Protein AF-A0A8T4EN19-F1 (afdb_monomer_lite)

Structure (mmCIF, N/CA/C/O backbone):
data_AF-A0A8T4EN19-F1
#
_entry.id   AF-A0A8T4EN19-F1
#
loop_
_atom_site.group_PDB
_atom_site.id
_atom_site.type_symbol
_atom_site.label_atom_id
_atom_site.label_alt_id
_atom_site.label_comp_id
_atom_site.label_asym_id
_atom_site.label_entity_id
_atom_site.label_seq_id
_atom_site.pdbx_PDB_ins_code
_atom_site.Cartn_x
_atom_site.Cartn_y
_atom_site.Cartn_z
_atom_site.occupancy
_atom_site.B_iso_or_equiv
_atom_site.auth_seq_id
_atom_site.auth_comp_id
_atom_site.auth_asym_id
_atom_site.auth_atom_id
_atom_site.pdbx_PDB_model_num
ATOM 1 N N . MET A 1 1 ? -15.948 11.103 -24.411 1.00 78.06 1 MET A N 1
ATOM 2 C CA . MET A 1 1 ? -14.825 10.154 -24.591 1.00 78.06 1 MET A CA 1
ATOM 3 C C . MET A 1 1 ? -15.399 8.752 -24.708 1.00 78.06 1 MET A C 1
ATOM 5 O O . MET A 1 1 ? -16.147 8.370 -23.812 1.00 78.06 1 MET A O 1
ATOM 9 N N . LYS A 1 2 ? -15.115 8.032 -25.804 1.00 92.88 2 LYS A N 1
ATOM 10 C CA . LYS A 1 2 ? -15.595 6.653 -26.012 1.00 92.88 2 LYS A CA 1
ATOM 11 C C . LYS A 1 2 ? -15.078 5.742 -24.891 1.00 92.88 2 LYS A C 1
ATOM 13 O O . LYS A 1 2 ? -13.947 5.919 -24.442 1.00 92.88 2 LYS A O 1
ATOM 18 N N . THR A 1 3 ? -15.896 4.793 -24.439 1.00 93.62 3 THR A N 1
ATOM 19 C CA . THR A 1 3 ? -15.566 3.892 -23.321 1.00 93.62 3 THR A CA 1
ATOM 20 C C . THR A 1 3 ? -14.290 3.093 -23.575 1.00 93.62 3 THR A C 1
ATOM 22 O O . THR A 1 3 ? -13.434 3.021 -22.699 1.00 93.62 3 THR A O 1
ATOM 25 N N . SER A 1 4 ? -14.089 2.611 -24.802 1.00 95.25 4 SER A N 1
ATOM 26 C CA . SER A 1 4 ? -12.882 1.878 -25.184 1.00 95.25 4 SER A CA 1
ATOM 27 C C . SER A 1 4 ? -11.602 2.712 -25.054 1.00 95.25 4 SER A C 1
ATOM 29 O O . SER A 1 4 ? -10.586 2.216 -24.575 1.00 95.25 4 SER A O 1
ATOM 31 N N . PHE A 1 5 ? -11.651 4.016 -25.346 1.00 96.69 5 PHE A N 1
ATOM 32 C CA . PHE A 1 5 ? -10.501 4.902 -25.124 1.00 96.69 5 PHE A CA 1
ATOM 33 C C . PHE A 1 5 ? -10.197 5.124 -23.632 1.00 96.69 5 PHE A C 1
ATOM 35 O O . PHE A 1 5 ? -9.039 5.281 -23.255 1.00 96.69 5 PHE A O 1
ATOM 42 N N . LYS A 1 6 ? -11.211 5.086 -22.754 1.00 96.50 6 LYS A N 1
ATOM 43 C CA . LYS A 1 6 ? -10.975 5.112 -21.300 1.00 96.50 6 LYS A CA 1
ATOM 44 C C . LYS A 1 6 ? -10.260 3.847 -20.824 1.00 96.50 6 LYS A C 1
ATOM 46 O O . LYS A 1 6 ? -9.351 3.963 -20.009 1.00 96.50 6 LYS A O 1
ATOM 51 N N . VAL A 1 7 ? -10.639 2.673 -21.347 1.00 96.94 7 VAL A N 1
ATOM 52 C CA . VAL A 1 7 ? -9.941 1.401 -21.070 1.00 96.94 7 VAL A CA 1
ATOM 53 C C . VAL A 1 7 ? -8.479 1.506 -21.494 1.00 96.94 7 VAL A C 1
ATOM 55 O O . VAL A 1 7 ? -7.600 1.228 -20.683 1.00 96.94 7 VAL A O 1
ATOM 58 N N . PHE A 1 8 ? -8.217 1.988 -22.715 1.00 97.94 8 PHE A N 1
ATOM 59 C CA . PHE A 1 8 ? -6.857 2.209 -23.218 1.00 97.94 8 PHE A CA 1
ATOM 60 C C . PHE A 1 8 ? -6.024 3.057 -22.246 1.00 97.94 8 PHE A C 1
ATOM 62 O O . PHE A 1 8 ? -4.960 2.628 -21.802 1.00 97.94 8 PHE A O 1
ATOM 69 N N . LEU A 1 9 ? -6.532 4.239 -21.874 1.00 97.88 9 LEU A N 1
ATOM 70 C CA . LEU A 1 9 ? -5.823 5.160 -20.982 1.00 97.88 9 LEU A CA 1
ATOM 71 C C . LEU A 1 9 ? -5.599 4.566 -19.589 1.00 97.88 9 LEU A C 1
ATOM 73 O O . LEU A 1 9 ? -4.518 4.728 -19.029 1.00 97.88 9 LEU A O 1
ATOM 77 N N . ALA A 1 10 ? -6.593 3.872 -19.035 1.00 97.38 10 ALA A N 1
ATOM 78 C CA . ALA A 1 10 ? -6.481 3.247 -17.723 1.00 97.38 10 ALA A CA 1
ATOM 79 C C . ALA A 1 10 ? -5.429 2.129 -17.710 1.00 97.38 10 ALA A C 1
ATOM 81 O O . ALA A 1 10 ? -4.593 2.095 -16.808 1.00 97.38 10 ALA A O 1
ATOM 82 N N . CYS A 1 11 ? -5.422 1.262 -18.729 1.00 98.06 11 CYS A N 1
ATOM 83 C CA . CYS A 1 11 ? -4.430 0.193 -18.855 1.00 98.06 11 CYS A CA 1
ATOM 84 C C . CYS A 1 11 ? -3.017 0.755 -19.042 1.00 98.06 11 CYS A C 1
ATOM 86 O O . CYS A 1 11 ? -2.094 0.333 -18.348 1.00 98.06 11 CYS A O 1
ATOM 88 N N . ALA A 1 12 ? -2.857 1.731 -19.944 1.00 98.19 12 ALA A N 1
ATOM 89 C CA . ALA A 1 12 ? -1.570 2.364 -20.221 1.00 98.19 12 ALA A CA 1
ATOM 90 C C . ALA A 1 12 ? -1.009 3.067 -18.976 1.00 98.19 12 ALA A C 1
ATOM 92 O O . ALA A 1 12 ? 0.150 2.872 -18.618 1.00 98.19 12 ALA A O 1
ATOM 93 N N . PHE A 1 13 ? -1.845 3.834 -18.271 1.00 98.19 13 PHE A N 1
ATOM 94 C CA . PHE A 1 13 ? -1.452 4.521 -17.041 1.00 98.19 13 PHE A CA 1
ATOM 95 C C . PHE A 1 13 ? -1.084 3.543 -15.917 1.00 98.19 13 PHE A C 1
ATOM 97 O O . PHE A 1 13 ? -0.064 3.725 -15.251 1.00 98.19 13 PHE A O 1
ATOM 104 N N . GLY A 1 14 ? -1.874 2.479 -15.736 1.00 97.81 14 GLY A N 1
ATOM 105 C CA . GLY A 1 14 ? -1.561 1.406 -14.793 1.00 97.81 14 GLY A CA 1
ATOM 106 C C . GLY A 1 14 ? -0.219 0.741 -15.106 1.00 97.81 14 GLY A C 1
ATOM 107 O O . GLY A 1 14 ? 0.620 0.608 -14.215 1.00 97.81 14 GLY A O 1
ATOM 108 N N . ALA A 1 15 ? 0.032 0.404 -16.374 1.00 98.38 15 ALA A N 1
ATOM 109 C CA . ALA A 1 15 ? 1.293 -0.195 -16.805 1.00 98.38 15 ALA A CA 1
ATOM 110 C C . ALA A 1 15 ? 2.505 0.714 -16.530 1.00 98.38 15 ALA A C 1
ATOM 112 O O . ALA A 1 15 ? 3.520 0.235 -16.027 1.00 98.38 15 ALA A O 1
ATOM 113 N N . ILE A 1 16 ? 2.385 2.025 -16.777 1.00 98.31 16 ILE A N 1
ATOM 114 C CA . ILE A 1 16 ? 3.446 3.003 -16.475 1.00 98.31 16 ILE A CA 1
ATOM 115 C C . ILE A 1 16 ? 3.771 3.010 -14.979 1.00 98.31 16 ILE A C 1
ATOM 117 O O . ILE A 1 16 ? 4.934 2.856 -14.612 1.00 98.31 16 ILE A O 1
ATOM 121 N N . ILE A 1 17 ? 2.767 3.153 -14.104 1.00 98.19 17 ILE A N 1
ATOM 122 C CA . ILE A 1 17 ? 3.001 3.184 -12.650 1.00 98.19 17 ILE A CA 1
ATOM 123 C C . ILE A 1 17 ? 3.616 1.869 -12.166 1.00 98.19 17 ILE A C 1
ATOM 125 O O . ILE A 1 17 ? 4.567 1.884 -11.382 1.00 98.19 17 ILE A O 1
ATOM 129 N N . GLY A 1 18 ? 3.094 0.737 -12.641 1.00 97.88 18 GLY A N 1
ATOM 130 C CA . GLY A 1 18 ? 3.612 -0.578 -12.279 1.00 97.88 18 GLY A CA 1
ATOM 131 C C . GLY A 1 18 ? 5.071 -0.775 -12.696 1.00 97.88 18 GLY A C 1
ATOM 132 O O . GLY A 1 18 ? 5.869 -1.273 -11.904 1.00 97.88 18 GLY A O 1
ATOM 133 N N . LEU A 1 19 ? 5.451 -0.319 -13.892 1.00 98.06 19 LEU A N 1
ATOM 134 C CA . LEU A 1 19 ? 6.837 -0.372 -14.363 1.00 98.06 19 LEU A CA 1
ATOM 135 C C . LEU A 1 19 ? 7.763 0.563 -13.591 1.00 98.06 19 LEU A C 1
ATOM 137 O O . LEU A 1 19 ? 8.858 0.142 -13.235 1.00 98.06 19 LEU A O 1
ATOM 141 N N . ILE A 1 20 ? 7.334 1.790 -13.277 1.00 97.88 20 ILE A N 1
ATOM 142 C CA . ILE A 1 20 ? 8.125 2.698 -12.428 1.00 97.88 20 ILE A CA 1
ATOM 143 C C . ILE A 1 20 ? 8.410 2.028 -11.081 1.00 97.88 20 ILE A C 1
ATOM 145 O O . ILE A 1 20 ? 9.550 2.040 -10.619 1.00 97.88 20 ILE A O 1
ATOM 149 N N . ALA A 1 21 ? 7.399 1.402 -10.472 1.00 97.25 21 ALA A N 1
ATOM 150 C CA . ALA A 1 21 ? 7.561 0.702 -9.203 1.00 97.25 21 ALA A CA 1
ATOM 151 C C . ALA A 1 21 ? 8.510 -0.505 -9.316 1.00 97.25 21 ALA A C 1
ATOM 153 O O . ALA A 1 21 ? 9.389 -0.658 -8.470 1.00 97.25 21 ALA A O 1
ATOM 154 N N . ALA A 1 22 ? 8.380 -1.326 -10.364 1.00 97.12 22 ALA A N 1
ATOM 155 C CA . ALA A 1 22 ? 9.260 -2.475 -10.586 1.00 97.12 22 ALA A CA 1
ATOM 156 C C . ALA A 1 22 ? 10.725 -2.051 -10.786 1.00 97.12 22 ALA A C 1
ATOM 158 O O . ALA A 1 22 ? 11.614 -2.540 -10.091 1.00 97.12 22 ALA A O 1
ATOM 159 N N . LEU A 1 23 ? 10.975 -1.097 -11.686 1.00 95.88 23 LEU A N 1
ATOM 160 C CA . LEU A 1 23 ? 12.328 -0.629 -12.010 1.00 95.88 23 LEU A CA 1
ATOM 161 C C . LEU A 1 23 ? 12.984 0.106 -10.826 1.00 95.88 23 LEU A C 1
ATOM 163 O O . LEU A 1 23 ? 14.197 0.061 -10.665 1.00 95.88 23 LEU A O 1
ATOM 167 N N . SER A 1 24 ? 12.190 0.726 -9.944 1.00 96.62 24 SER A N 1
ATOM 168 C CA . SER A 1 24 ? 12.708 1.385 -8.731 1.00 96.62 2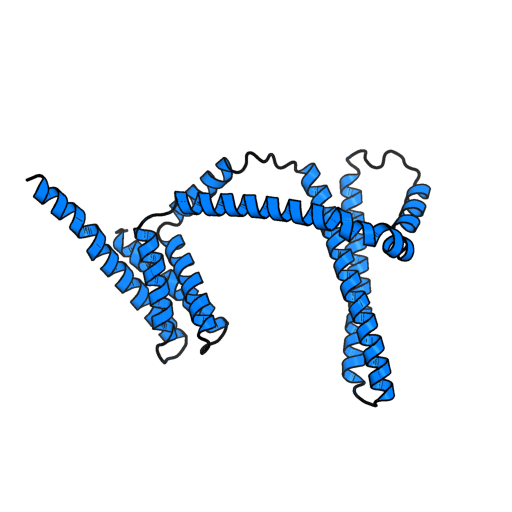4 SER A CA 1
ATOM 169 C C . SER A 1 24 ? 13.202 0.406 -7.661 1.00 96.62 24 SER A C 1
ATOM 171 O O . SER A 1 24 ? 13.996 0.794 -6.808 1.00 96.62 24 SER A O 1
ATOM 173 N N . ILE A 1 25 ? 12.713 -0.840 -7.660 1.00 94.94 25 ILE A N 1
ATOM 174 C CA . ILE A 1 25 ? 13.136 -1.869 -6.697 1.00 94.94 25 ILE A CA 1
ATOM 175 C C . ILE A 1 25 ? 14.382 -2.586 -7.217 1.00 94.94 25 ILE A C 1
ATOM 177 O O . ILE A 1 25 ? 15.375 -2.703 -6.503 1.00 94.94 25 ILE A O 1
ATOM 181 N N . SER A 1 26 ? 14.316 -3.110 -8.443 1.00 93.31 26 SER A N 1
ATOM 182 C CA . SER A 1 26 ? 15.430 -3.795 -9.101 1.00 93.31 26 SER A CA 1
ATOM 183 C C . SER A 1 26 ? 15.084 -4.068 -10.563 1.00 93.31 26 SER A C 1
ATOM 185 O O . SER A 1 26 ? 14.007 -4.588 -10.860 1.00 93.31 26 SER A O 1
ATOM 187 N N . ASP A 1 27 ? 16.027 -3.808 -11.467 1.00 86.31 27 ASP A N 1
ATOM 188 C CA . ASP A 1 27 ? 15.854 -4.012 -12.912 1.00 86.31 27 ASP A CA 1
ATOM 189 C C . ASP A 1 27 ? 15.826 -5.485 -13.354 1.00 86.31 27 ASP A C 1
ATOM 191 O O . ASP A 1 27 ? 15.371 -5.768 -14.462 1.00 86.31 27 ASP A O 1
ATOM 195 N N . SER A 1 28 ? 16.268 -6.416 -12.498 1.00 87.56 28 SER A N 1
ATOM 196 C CA . SER A 1 28 ? 16.431 -7.837 -12.862 1.00 87.56 28 SER A CA 1
ATOM 197 C C . SER A 1 28 ? 15.718 -8.820 -11.932 1.00 87.56 28 SER A C 1
ATOM 199 O O . SER A 1 28 ? 15.761 -10.028 -12.166 1.00 87.56 28 SER A O 1
ATOM 201 N N . SER A 1 29 ? 15.084 -8.354 -10.853 1.00 94.88 29 SER A N 1
ATOM 202 C CA . SER A 1 29 ? 14.433 -9.261 -9.905 1.00 94.88 29 SER A CA 1
ATOM 203 C C . SER A 1 29 ? 13.003 -9.601 -10.337 1.00 94.88 29 SER A C 1
ATOM 205 O O . SER A 1 29 ? 12.148 -8.728 -10.485 1.00 94.88 29 SER A O 1
ATOM 207 N N . PHE A 1 30 ? 12.700 -10.896 -10.442 1.00 96.19 30 PHE A N 1
ATOM 208 C CA . PHE A 1 30 ? 11.333 -11.373 -10.681 1.00 96.19 30 PHE A CA 1
ATOM 209 C C . PHE A 1 30 ? 10.335 -10.825 -9.643 1.00 96.19 30 PHE A C 1
ATOM 211 O O . PHE A 1 30 ? 9.205 -10.468 -9.973 1.00 96.19 30 PHE A O 1
ATOM 218 N N . PHE A 1 31 ? 10.778 -10.679 -8.391 1.00 97.00 31 PHE A N 1
ATOM 219 C CA . PHE A 1 31 ? 9.973 -10.114 -7.310 1.00 97.00 31 PHE A CA 1
ATOM 220 C C . PHE A 1 31 ? 9.554 -8.657 -7.570 1.00 97.00 31 PHE A C 1
ATOM 222 O O . PHE A 1 31 ? 8.397 -8.304 -7.339 1.00 97.00 31 PHE A O 1
ATOM 229 N N . ALA A 1 32 ? 10.449 -7.823 -8.112 1.00 96.50 32 ALA A N 1
ATOM 230 C CA . ALA A 1 32 ? 10.112 -6.454 -8.493 1.00 96.50 32 ALA A CA 1
ATOM 231 C C . ALA A 1 32 ? 9.049 -6.410 -9.601 1.00 96.50 32 ALA A C 1
ATOM 233 O O . ALA A 1 32 ? 8.120 -5.605 -9.521 1.00 96.50 32 ALA A O 1
ATOM 234 N N . CYS A 1 33 ? 9.127 -7.316 -10.584 1.00 97.75 33 CYS A N 1
ATOM 235 C CA . CYS A 1 33 ? 8.098 -7.449 -11.617 1.00 97.75 33 CYS A CA 1
ATOM 236 C C . CYS A 1 33 ? 6.729 -7.798 -11.014 1.00 97.75 33 CYS A C 1
ATOM 238 O O . CYS A 1 33 ? 5.734 -7.169 -11.368 1.00 97.75 33 CYS A O 1
ATOM 240 N N . LEU A 1 34 ? 6.660 -8.742 -10.065 1.00 98.00 34 LEU A N 1
ATOM 241 C CA . LEU A 1 34 ? 5.402 -9.105 -9.395 1.00 98.00 34 LEU A CA 1
ATOM 242 C C . LEU A 1 34 ? 4.781 -7.927 -8.630 1.00 98.00 34 LEU A C 1
ATOM 244 O O . LEU A 1 34 ? 3.574 -7.693 -8.735 1.00 98.00 34 LEU A O 1
ATOM 248 N N . ILE A 1 35 ? 5.597 -7.161 -7.897 1.00 97.19 35 ILE A N 1
ATOM 249 C CA . ILE A 1 35 ? 5.135 -5.942 -7.214 1.00 97.19 35 ILE A CA 1
ATOM 250 C C . ILE A 1 35 ? 4.618 -4.927 -8.237 1.00 97.19 35 ILE A C 1
ATOM 252 O O . ILE A 1 35 ? 3.533 -4.368 -8.058 1.00 97.19 35 ILE A O 1
ATOM 256 N N . GLY A 1 36 ? 5.359 -4.722 -9.328 1.00 97.75 36 GLY A N 1
ATOM 257 C CA . GLY A 1 36 ? 4.954 -3.835 -10.411 1.00 97.75 36 GLY A CA 1
ATOM 258 C C . GLY A 1 36 ? 3.632 -4.248 -11.048 1.00 97.75 36 GLY A C 1
ATOM 259 O O . GLY A 1 36 ? 2.768 -3.401 -11.244 1.00 97.75 36 GLY A O 1
ATOM 260 N N . MET A 1 37 ? 3.431 -5.538 -11.327 1.00 98.44 37 MET A N 1
ATOM 261 C CA . MET A 1 37 ? 2.177 -6.061 -11.879 1.00 98.44 37 MET A CA 1
ATOM 262 C C . MET A 1 37 ? 1.003 -5.833 -10.924 1.00 98.44 37 MET A C 1
ATOM 264 O O . MET A 1 37 ? -0.059 -5.390 -11.359 1.00 98.44 37 MET A O 1
ATOM 268 N N . ALA A 1 38 ? 1.190 -6.093 -9.626 1.00 97.88 38 ALA A N 1
ATOM 269 C CA . ALA A 1 38 ? 0.154 -5.883 -8.617 1.00 97.88 38 ALA A CA 1
ATOM 270 C C . ALA A 1 38 ? -0.239 -4.401 -8.505 1.00 97.88 38 ALA A C 1
ATOM 272 O O . ALA A 1 38 ? -1.427 -4.069 -8.527 1.00 97.88 38 ALA A O 1
ATOM 273 N N . LEU A 1 39 ? 0.750 -3.503 -8.435 1.00 97.62 39 LEU A N 1
ATOM 274 C CA . LEU A 1 39 ? 0.510 -2.061 -8.381 1.00 97.62 39 LEU A CA 1
ATOM 275 C C . LEU A 1 39 ? -0.086 -1.546 -9.692 1.00 97.62 39 LEU A C 1
ATOM 277 O O . LEU A 1 39 ? -1.090 -0.840 -9.667 1.00 97.62 39 LEU A O 1
ATOM 281 N N . GLY A 1 40 ? 0.475 -1.933 -10.834 1.00 98.06 40 GLY A N 1
ATOM 282 C CA . GLY A 1 40 ? -0.007 -1.504 -12.141 1.00 98.06 40 GLY A CA 1
ATOM 283 C C . GLY A 1 40 ? -1.432 -1.968 -12.418 1.00 98.06 40 GLY A C 1
ATOM 284 O O . GLY A 1 40 ? -2.265 -1.166 -12.842 1.00 98.06 40 GLY A O 1
ATOM 285 N N . GLY A 1 41 ? -1.754 -3.217 -12.074 1.00 98.00 41 GLY A N 1
ATOM 286 C CA . GLY A 1 41 ? -3.118 -3.737 -12.115 1.00 98.00 41 GLY A CA 1
ATOM 287 C C . GLY A 1 41 ? -4.068 -2.959 -11.201 1.00 98.00 41 GLY A C 1
ATOM 288 O O . GLY A 1 41 ? -5.146 -2.557 -11.639 1.00 98.00 41 GLY A O 1
ATOM 289 N N . LEU A 1 42 ? -3.664 -2.672 -9.958 1.00 97.25 42 LEU A N 1
ATOM 290 C CA . LEU A 1 42 ? -4.465 -1.877 -9.020 1.00 97.25 42 LEU A CA 1
ATOM 291 C C . LEU A 1 42 ? -4.725 -0.453 -9.539 1.00 97.25 42 LEU A C 1
ATOM 293 O O . LEU A 1 42 ? -5.859 0.025 -9.491 1.00 97.25 42 LEU A O 1
ATOM 297 N N . PHE A 1 43 ? -3.703 0.230 -10.056 1.00 97.81 43 PHE A N 1
ATOM 298 C CA . PHE A 1 43 ? -3.861 1.576 -10.608 1.00 97.81 43 PHE A CA 1
ATOM 299 C C . PHE A 1 43 ? -4.689 1.573 -11.895 1.00 97.81 43 PHE A C 1
ATOM 301 O O . PHE A 1 43 ? -5.553 2.437 -12.041 1.00 97.81 43 PHE A O 1
ATOM 308 N N . GLY A 1 44 ? -4.514 0.579 -12.771 1.00 97.38 44 GLY A N 1
ATOM 309 C CA . GLY A 1 44 ? -5.362 0.395 -13.951 1.00 97.38 44 GLY A CA 1
ATOM 310 C C . GLY A 1 44 ? -6.833 0.186 -13.580 1.00 97.38 44 GLY A C 1
ATOM 311 O O . GLY A 1 44 ? -7.718 0.852 -14.120 1.00 97.38 44 GLY A O 1
ATOM 312 N N . TYR A 1 45 ? -7.097 -0.652 -12.574 1.00 97.50 45 TYR A N 1
ATOM 313 C CA . TYR A 1 45 ? -8.436 -0.898 -12.031 1.00 97.50 45 TYR A CA 1
ATOM 314 C C . TYR A 1 45 ? -9.106 0.379 -11.490 1.00 97.50 45 TYR A C 1
ATOM 316 O O . TYR A 1 45 ? -10.295 0.633 -11.721 1.00 97.50 45 TYR A O 1
ATOM 324 N N . LEU A 1 46 ? -8.350 1.207 -10.761 1.00 97.19 46 LEU A N 1
ATOM 325 C CA . LEU A 1 46 ? -8.860 2.440 -10.153 1.00 97.19 46 LEU A CA 1
ATOM 326 C C . LEU A 1 46 ? -9.012 3.589 -11.167 1.00 97.19 46 LEU A C 1
ATOM 328 O O . LEU A 1 46 ? -9.943 4.390 -11.027 1.00 97.19 46 LEU A O 1
ATOM 332 N N . ALA A 1 47 ? -8.151 3.659 -12.186 1.00 96.94 47 ALA A N 1
ATOM 333 C CA . ALA A 1 47 ? -8.099 4.759 -13.151 1.00 96.94 47 ALA A CA 1
ATOM 334 C C . ALA A 1 47 ? -9.275 4.786 -14.146 1.00 96.94 47 ALA A C 1
ATOM 336 O O . ALA A 1 47 ? -9.669 5.873 -14.569 1.00 96.94 47 ALA A O 1
ATOM 337 N N . TYR A 1 48 ? -9.868 3.632 -14.481 1.00 95.81 48 TYR A N 1
ATOM 338 C CA . TYR A 1 48 ? -10.923 3.506 -15.505 1.00 95.81 48 TYR A CA 1
ATOM 339 C C . TYR A 1 48 ? -12.107 4.476 -15.326 1.00 95.81 48 TYR A C 1
ATOM 341 O O . TYR A 1 48 ? -12.546 5.126 -16.277 1.00 95.81 48 TYR A O 1
ATOM 349 N N . ASP A 1 49 ? -12.588 4.632 -14.090 1.00 95.38 49 ASP A N 1
ATOM 350 C CA . ASP A 1 49 ? -13.551 5.674 -13.731 1.00 95.38 49 ASP A CA 1
ATOM 351 C C . ASP A 1 49 ? -13.319 6.135 -12.292 1.00 95.38 49 ASP A C 1
ATOM 353 O O . ASP A 1 49 ? -13.939 5.659 -11.331 1.00 95.38 49 ASP A O 1
ATOM 357 N N . PHE A 1 50 ? -12.385 7.073 -12.144 1.00 94.81 50 PHE A N 1
ATOM 358 C CA . PHE A 1 50 ? -12.013 7.623 -10.846 1.00 94.81 50 PHE A CA 1
ATOM 359 C C . PHE A 1 50 ? -13.161 8.396 -10.169 1.00 94.81 50 PHE A C 1
ATOM 361 O O . PHE A 1 50 ? -13.224 8.471 -8.939 1.00 94.81 50 PHE A O 1
ATOM 368 N N . LYS A 1 51 ? -14.115 8.939 -10.944 1.00 96.62 51 LYS A N 1
ATOM 369 C CA . LYS A 1 51 ? -15.284 9.637 -10.381 1.00 96.62 51 LYS A CA 1
ATOM 370 C C . LYS A 1 51 ? -16.174 8.656 -9.621 1.00 96.62 51 LYS A C 1
ATOM 372 O O . LYS A 1 51 ? -16.573 8.959 -8.493 1.00 96.62 51 LYS A O 1
ATOM 377 N N . GLN A 1 52 ? -16.416 7.475 -10.189 1.00 96.38 52 GLN A N 1
ATOM 378 C CA . GLN A 1 52 ? -17.133 6.400 -9.498 1.00 96.38 52 GLN A CA 1
ATOM 379 C C . GLN A 1 52 ? -16.385 5.917 -8.252 1.00 96.38 52 GLN A C 1
ATOM 381 O O . GLN A 1 52 ? -17.014 5.729 -7.214 1.00 96.38 52 GLN A O 1
ATOM 386 N N . VAL A 1 53 ? -15.050 5.801 -8.302 1.00 96.69 53 VAL A N 1
ATOM 387 C CA . VAL A 1 53 ? -14.245 5.442 -7.118 1.00 96.69 53 VAL A CA 1
ATOM 388 C C . VAL A 1 53 ? -14.448 6.457 -5.995 1.00 96.69 53 VAL A C 1
ATOM 390 O O . VAL A 1 53 ? -14.749 6.076 -4.864 1.00 96.69 53 VAL A O 1
ATOM 393 N N . LYS A 1 54 ? -14.375 7.757 -6.299 1.00 97.38 54 LYS A N 1
ATOM 394 C CA . LYS A 1 54 ? -14.615 8.826 -5.318 1.00 97.38 54 LYS A CA 1
ATOM 395 C C . LYS A 1 54 ? -16.027 8.758 -4.724 1.00 97.38 54 LYS A C 1
ATOM 397 O O . LYS A 1 54 ? -16.199 8.938 -3.515 1.00 97.38 54 LYS A O 1
ATOM 402 N N . ALA A 1 55 ? -17.035 8.490 -5.554 1.00 97.56 55 ALA A N 1
ATOM 403 C CA . ALA A 1 55 ? -18.416 8.334 -5.103 1.00 97.56 55 ALA A CA 1
ATOM 404 C C . ALA A 1 55 ? -18.590 7.097 -4.202 1.00 97.56 55 ALA A C 1
ATOM 406 O O . ALA A 1 55 ? -19.173 7.209 -3.122 1.00 97.56 55 ALA A O 1
ATOM 407 N N . ALA A 1 56 ? -18.021 5.955 -4.591 1.00 96.75 56 ALA A N 1
ATOM 408 C CA . ALA A 1 56 ? -18.059 4.709 -3.832 1.00 96.75 56 ALA A CA 1
ATOM 409 C C . ALA A 1 56 ? -17.326 4.819 -2.491 1.00 96.75 56 ALA A C 1
ATOM 411 O O . ALA A 1 56 ? -17.850 4.364 -1.480 1.00 96.75 56 ALA A O 1
ATOM 412 N N . VAL A 1 57 ? -16.171 5.492 -2.446 1.00 96.50 57 VAL A N 1
ATOM 413 C CA . VAL A 1 57 ? -15.449 5.820 -1.203 1.00 96.50 57 VAL A CA 1
ATOM 414 C C . VAL A 1 57 ? -16.342 6.623 -0.260 1.00 96.50 57 VAL A C 1
ATOM 416 O O . VAL A 1 57 ? -16.490 6.262 0.907 1.00 96.50 57 VAL A O 1
ATOM 419 N N . LYS A 1 58 ? -17.007 7.672 -0.763 1.00 95.62 58 LYS A N 1
ATOM 420 C CA . LYS A 1 58 ? -17.931 8.488 0.040 1.00 95.62 58 LYS A CA 1
ATOM 421 C C . LYS A 1 58 ? -19.127 7.667 0.536 1.00 95.62 58 LYS A C 1
ATOM 423 O O . LYS A 1 58 ? -19.526 7.815 1.690 1.00 95.62 58 LYS A O 1
ATOM 428 N N . ALA A 1 59 ? -19.693 6.811 -0.312 1.00 94.94 59 ALA A N 1
ATOM 429 C CA . ALA A 1 59 ? -20.824 5.955 0.036 1.00 94.94 59 ALA A CA 1
ATOM 430 C C . ALA A 1 59 ? -20.441 4.885 1.073 1.00 94.94 59 ALA A C 1
ATOM 432 O O . ALA A 1 59 ? -21.108 4.763 2.099 1.00 94.94 59 ALA A O 1
ATOM 433 N N . ALA A 1 60 ? -19.336 4.167 0.858 1.00 95.31 60 ALA A N 1
ATOM 434 C CA . ALA A 1 60 ? -18.810 3.169 1.785 1.00 95.31 60 ALA A CA 1
ATOM 435 C C . ALA A 1 60 ? -18.456 3.791 3.141 1.00 95.31 60 ALA A C 1
ATOM 437 O O . ALA A 1 60 ? -18.774 3.218 4.182 1.00 95.31 60 ALA A O 1
ATOM 438 N N . TRP A 1 61 ? -17.863 4.990 3.138 1.00 93.00 61 TRP A N 1
ATOM 439 C CA . TRP A 1 61 ? -17.533 5.707 4.367 1.00 93.00 61 TRP A CA 1
ATOM 440 C C . TRP A 1 61 ? -18.787 6.058 5.162 1.00 93.00 61 TRP A C 1
ATOM 442 O O . TRP A 1 61 ? -18.846 5.778 6.354 1.00 93.00 61 TRP A O 1
ATOM 452 N N . LYS A 1 62 ? -19.827 6.585 4.501 1.00 91.88 62 LYS A N 1
ATOM 453 C CA . LYS A 1 62 ? -21.119 6.872 5.144 1.00 91.88 62 LYS A CA 1
ATOM 454 C C . LYS A 1 62 ? -21.786 5.623 5.728 1.00 91.88 62 LYS A C 1
ATOM 456 O O . LYS A 1 62 ? -22.412 5.719 6.773 1.00 91.88 62 LYS A O 1
ATOM 461 N N . GLN A 1 63 ? -21.653 4.469 5.075 1.00 90.19 63 GLN A N 1
ATOM 462 C CA . GLN A 1 63 ? -22.242 3.212 5.555 1.00 90.19 63 GLN A CA 1
ATOM 463 C C . GLN A 1 63 ? -21.486 2.609 6.746 1.00 90.19 63 GLN A C 1
ATOM 465 O O . GLN A 1 63 ? -22.082 1.906 7.557 1.00 90.19 63 GLN A O 1
ATOM 470 N N . ILE A 1 64 ? -20.178 2.855 6.850 1.00 89.12 64 ILE A N 1
ATOM 471 C CA . ILE A 1 64 ? -19.326 2.268 7.897 1.00 89.12 64 ILE A CA 1
ATOM 472 C C . ILE A 1 64 ? -19.171 3.200 9.094 1.00 89.12 64 ILE A C 1
ATOM 474 O O . ILE A 1 64 ? -19.071 2.738 10.231 1.00 89.12 64 ILE A O 1
ATOM 478 N N . ILE A 1 65 ? -19.209 4.513 8.868 1.00 77.38 65 ILE A N 1
ATOM 479 C CA . ILE A 1 65 ? -19.260 5.516 9.929 1.00 77.38 65 ILE A CA 1
ATOM 480 C C . ILE A 1 65 ? -20.693 5.611 10.471 1.00 77.38 65 ILE A C 1
ATOM 482 O O . ILE A 1 65 ? -21.407 6.588 10.297 1.00 77.38 65 ILE A O 1
ATOM 486 N N . SER A 1 66 ? -21.103 4.577 11.204 1.00 64.38 66 SER A N 1
ATOM 487 C CA . SER A 1 66 ? -21.930 4.763 12.405 1.00 64.38 66 SER A CA 1
ATOM 488 C C . SER A 1 66 ? -21.063 5.146 13.618 1.00 64.38 66 SER A C 1
ATOM 490 O O . SER A 1 66 ? -21.568 5.505 14.682 1.00 64.38 66 SER A O 1
ATOM 492 N N . PHE A 1 67 ? -19.736 5.106 13.457 1.00 58.78 67 PHE A N 1
ATOM 493 C CA . PHE A 1 67 ? -18.757 5.502 14.457 1.00 58.78 67 PHE A CA 1
ATOM 494 C C . PHE A 1 67 ? -18.786 7.023 14.665 1.00 58.78 67 PHE A C 1
ATOM 496 O O . PHE A 1 67 ? -18.124 7.774 13.948 1.00 58.78 67 PHE A O 1
ATOM 503 N N . LYS A 1 68 ? -19.543 7.495 15.663 1.00 62.28 68 LYS A N 1
ATOM 504 C CA . LYS A 1 68 ? -19.426 8.877 16.147 1.00 62.28 68 LYS A CA 1
ATOM 505 C C . LYS A 1 68 ? -17.997 9.078 16.644 1.00 62.28 68 LYS A C 1
ATOM 507 O O . LYS A 1 68 ? -17.621 8.577 17.704 1.00 62.28 68 LYS A O 1
ATOM 512 N N . PHE A 1 69 ? -17.189 9.781 15.854 1.00 59.62 69 PHE A N 1
ATOM 513 C CA . PHE A 1 69 ? -15.837 10.157 16.234 1.00 59.62 69 PHE A CA 1
ATOM 514 C C . PHE A 1 69 ? -15.924 11.084 17.447 1.00 59.62 69 PHE A C 1
ATOM 516 O O . PHE A 1 69 ? -16.163 12.284 17.318 1.00 59.62 69 PHE A O 1
ATOM 523 N N . ASN A 1 70 ? -15.780 10.518 18.644 1.00 71.62 70 ASN A N 1
ATOM 524 C CA . ASN A 1 70 ? -15.673 11.307 19.857 1.00 71.62 70 ASN A CA 1
ATOM 525 C C . ASN A 1 70 ? -14.294 11.986 19.839 1.00 71.62 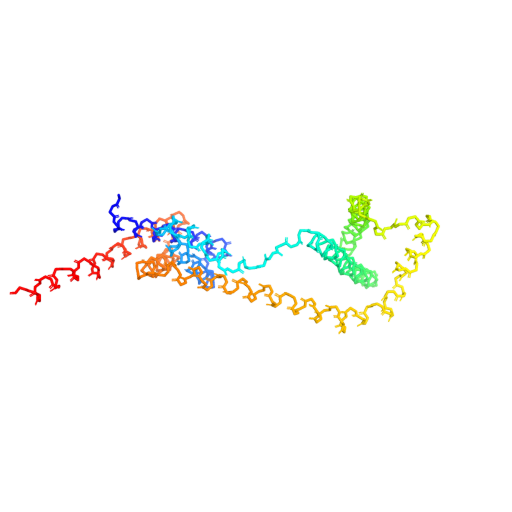70 ASN A C 1
ATOM 527 O O . ASN A 1 70 ? -13.277 11.391 20.208 1.00 71.62 70 ASN A O 1
ATOM 531 N N . LYS A 1 71 ? -14.280 13.224 19.333 1.00 69.38 71 LYS A N 1
ATOM 532 C CA . LYS A 1 71 ? -13.087 14.052 19.121 1.00 69.38 71 LYS A CA 1
ATOM 533 C C . LYS A 1 71 ? -12.294 14.259 20.414 1.00 69.38 71 LYS A C 1
ATOM 535 O O . LYS A 1 71 ? -11.071 14.361 20.355 1.00 69.38 71 LYS A O 1
ATOM 540 N N . GLU A 1 72 ? -12.970 14.272 21.558 1.00 69.56 72 GLU A N 1
ATOM 541 C CA . GLU A 1 72 ? -12.352 14.417 22.878 1.00 69.56 72 GLU A CA 1
ATOM 542 C C . GLU A 1 72 ? -11.617 13.135 23.281 1.00 69.56 72 GLU A C 1
ATOM 544 O O . GLU A 1 72 ? -10.419 13.171 23.566 1.00 69.56 72 GLU A O 1
ATOM 549 N N . ASN A 1 73 ? -12.271 11.975 23.157 1.00 71.19 73 ASN A N 1
ATOM 550 C CA . ASN A 1 73 ? -11.646 10.683 23.460 1.00 71.19 73 ASN A CA 1
ATOM 551 C C . ASN A 1 73 ? -10.483 10.331 22.522 1.00 71.19 73 ASN A C 1
ATOM 553 O O . ASN A 1 73 ? -9.553 9.630 22.928 1.00 71.19 73 ASN A O 1
ATOM 557 N N . TRP A 1 74 ? -10.524 10.767 21.261 1.00 66.38 74 TRP A N 1
ATOM 558 C CA . TRP A 1 74 ? -9.454 10.454 20.311 1.00 66.38 74 TRP A CA 1
ATOM 559 C C . TRP A 1 74 ? -8.179 11.250 20.593 1.00 66.38 74 TRP A C 1
ATOM 561 O O . TRP A 1 74 ? -7.090 10.699 20.470 1.00 66.38 74 TRP A O 1
ATOM 571 N N . ARG A 1 75 ? -8.300 12.506 21.043 1.00 65.75 75 ARG A N 1
ATOM 572 C CA . ARG A 1 75 ? -7.148 13.337 21.427 1.00 65.75 75 ARG A CA 1
ATOM 573 C C . ARG A 1 75 ? -6.386 12.741 22.605 1.00 65.75 75 ARG A C 1
ATOM 575 O O . ARG A 1 75 ? -5.176 12.572 22.498 1.00 65.75 75 ARG A O 1
ATOM 582 N N . GLY A 1 76 ? -7.091 12.355 23.672 1.00 64.50 76 GLY A N 1
ATOM 583 C CA . GLY A 1 76 ? -6.467 11.696 24.824 1.00 64.50 76 GLY A CA 1
ATOM 584 C C . GLY A 1 76 ? -5.757 10.402 24.422 1.00 64.50 76 GLY A C 1
ATOM 585 O O . GLY A 1 76 ? -4.582 10.217 24.716 1.00 64.50 76 GLY A O 1
ATOM 586 N N . ARG A 1 77 ? -6.424 9.554 23.628 1.00 66.25 77 ARG A N 1
ATOM 587 C CA . ARG A 1 77 ? -5.831 8.298 23.133 1.00 66.25 77 ARG A CA 1
ATOM 588 C C . ARG A 1 77 ? -4.650 8.505 22.185 1.00 66.25 77 ARG A C 1
ATOM 590 O O . ARG A 1 77 ? -3.744 7.680 22.170 1.00 66.25 77 ARG A O 1
ATOM 597 N N . PHE A 1 78 ? -4.659 9.563 21.379 1.00 65.00 78 PHE A N 1
ATOM 598 C CA . PHE A 1 78 ? -3.553 9.899 20.483 1.00 65.00 78 PHE A CA 1
ATOM 599 C C . PHE A 1 78 ? -2.321 10.355 21.270 1.00 65.00 78 PHE A C 1
ATOM 601 O O . PHE A 1 78 ? -1.213 9.916 20.976 1.00 65.00 78 PHE A O 1
ATOM 608 N N . LEU A 1 79 ? -2.520 11.165 22.312 1.00 63.00 79 LEU A N 1
ATOM 609 C CA . LEU A 1 79 ? -1.452 11.573 23.226 1.00 63.00 79 LEU A CA 1
ATOM 610 C C . LEU A 1 79 ? -0.900 10.387 24.029 1.00 63.00 79 LEU A C 1
ATOM 612 O O . LEU A 1 79 ? 0.314 10.243 24.131 1.00 63.00 79 LEU A O 1
ATOM 616 N N . GLU A 1 80 ? -1.765 9.495 24.525 1.00 58.97 80 GLU A N 1
ATOM 617 C CA . GLU A 1 80 ? -1.345 8.237 25.162 1.00 58.97 80 GLU A CA 1
ATOM 618 C C . GLU A 1 80 ? -0.514 7.364 24.210 1.00 58.97 80 GLU A C 1
ATOM 620 O O . GLU A 1 80 ? 0.499 6.792 24.615 1.00 58.97 80 GLU A O 1
ATOM 625 N N . LEU A 1 81 ? -0.920 7.268 22.939 1.00 65.75 81 LEU A N 1
ATOM 626 C CA . LEU A 1 81 ? -0.195 6.503 21.926 1.00 65.75 81 LEU A CA 1
ATOM 627 C C . LEU A 1 81 ? 1.172 7.124 21.620 1.00 65.75 81 LEU A C 1
ATOM 629 O O . LEU A 1 81 ? 2.153 6.390 21.548 1.00 65.75 81 LEU A O 1
ATOM 633 N N . LEU A 1 82 ? 1.252 8.450 21.483 1.00 64.75 82 LEU A N 1
ATOM 634 C CA . LEU A 1 82 ? 2.511 9.181 21.304 1.00 64.75 82 LEU A CA 1
ATOM 635 C C . LEU A 1 82 ? 3.449 8.995 22.501 1.00 64.75 82 LEU A C 1
ATOM 637 O O . LEU A 1 82 ? 4.629 8.714 22.312 1.00 64.75 82 LEU A O 1
ATOM 641 N N . ALA A 1 83 ? 2.929 9.088 23.726 1.00 62.38 83 ALA A N 1
ATOM 642 C CA . ALA A 1 83 ? 3.712 8.858 24.937 1.00 62.38 83 ALA A CA 1
ATOM 643 C C . ALA A 1 83 ? 4.234 7.413 25.004 1.00 62.38 83 ALA A C 1
ATOM 645 O O . ALA A 1 83 ? 5.412 7.189 25.280 1.00 62.38 83 ALA A O 1
ATOM 646 N N . CYS A 1 84 ? 3.384 6.431 24.684 1.00 62.97 84 CYS A N 1
ATOM 647 C CA . CYS A 1 84 ? 3.783 5.028 24.613 1.00 62.97 84 CYS A CA 1
ATOM 648 C C . CYS A 1 84 ? 4.834 4.793 23.517 1.00 62.97 84 CYS A C 1
ATOM 650 O O . CYS A 1 84 ? 5.821 4.104 23.761 1.00 62.97 84 CYS A O 1
ATOM 652 N N . HIS A 1 85 ? 4.664 5.404 22.344 1.00 70.81 85 HIS A N 1
ATOM 653 C CA . HIS A 1 85 ? 5.619 5.327 21.242 1.00 70.81 85 HIS A CA 1
ATOM 654 C C . HIS A 1 85 ? 6.983 5.907 21.628 1.00 70.81 85 HIS A C 1
ATOM 656 O O . HIS A 1 85 ? 7.998 5.243 21.435 1.00 70.81 85 HIS A O 1
ATOM 662 N N . ASN A 1 86 ? 7.010 7.088 22.247 1.00 66.38 86 ASN A N 1
ATOM 663 C CA . ASN A 1 86 ? 8.248 7.718 22.704 1.00 66.38 86 ASN A CA 1
ATOM 664 C C . ASN A 1 86 ? 8.942 6.912 23.803 1.00 66.38 86 ASN A C 1
ATOM 666 O O . ASN A 1 86 ? 10.166 6.825 23.818 1.00 66.38 86 ASN A O 1
ATOM 670 N N . MET A 1 87 ? 8.174 6.275 24.686 1.00 64.50 87 MET A N 1
ATOM 671 C CA . MET A 1 87 ? 8.720 5.372 25.695 1.00 64.50 87 MET A CA 1
ATOM 672 C C . MET A 1 87 ? 9.323 4.111 25.060 1.00 64.50 87 MET A C 1
ATOM 674 O O . MET A 1 87 ? 10.403 3.685 25.447 1.00 64.50 87 MET A O 1
ATOM 678 N N . VAL A 1 88 ? 8.674 3.519 24.054 1.00 68.00 88 VAL A N 1
ATOM 679 C CA . VAL A 1 88 ? 9.243 2.370 23.328 1.00 68.00 88 VAL A CA 1
ATOM 680 C C . VAL A 1 88 ? 10.499 2.780 22.558 1.00 68.00 88 VAL A C 1
ATOM 682 O O . VAL A 1 88 ? 11.496 2.063 22.601 1.00 68.00 88 VAL A O 1
ATOM 685 N N . LEU A 1 89 ? 10.487 3.941 21.900 1.00 69.44 89 LEU A N 1
ATOM 686 C CA . LEU A 1 89 ? 11.665 4.478 21.221 1.00 69.44 89 LEU A CA 1
ATOM 687 C C . LEU A 1 89 ? 12.820 4.712 22.197 1.00 69.44 89 LEU A C 1
ATOM 689 O O . LEU A 1 89 ? 13.933 4.282 21.909 1.00 69.44 89 LEU A O 1
ATOM 693 N N . SER A 1 90 ? 12.575 5.318 23.362 1.00 68.38 90 SER A N 1
ATOM 694 C CA . SER A 1 90 ? 13.629 5.533 24.359 1.00 68.38 90 SER A CA 1
ATOM 695 C C . SER A 1 90 ? 14.186 4.217 24.910 1.00 68.38 90 SER A C 1
ATOM 697 O O . SER A 1 90 ? 15.390 4.129 25.142 1.00 68.38 90 SER A O 1
ATOM 699 N N . MET A 1 91 ? 13.360 3.170 25.036 1.00 66.38 91 MET A N 1
ATOM 700 C CA . MET A 1 91 ? 13.818 1.823 25.404 1.00 66.38 91 MET A CA 1
ATOM 701 C C . MET A 1 91 ? 14.686 1.184 24.323 1.00 66.38 91 MET A C 1
ATOM 703 O O . MET A 1 91 ? 15.762 0.679 24.636 1.00 66.38 91 MET A O 1
ATOM 707 N N . ILE A 1 92 ? 14.245 1.217 23.060 1.00 72.12 92 ILE A N 1
ATOM 708 C CA . ILE A 1 92 ? 15.026 0.700 21.927 1.00 72.12 92 ILE A CA 1
ATOM 709 C C . ILE A 1 92 ? 16.381 1.408 21.895 1.00 72.12 92 ILE A C 1
ATOM 711 O O . ILE A 1 92 ? 17.417 0.750 21.860 1.00 72.12 92 ILE A O 1
ATOM 715 N N . ILE A 1 93 ? 16.380 2.737 21.997 1.00 68.56 93 ILE A N 1
ATOM 716 C CA . ILE A 1 93 ? 17.599 3.546 22.026 1.00 68.56 93 ILE A CA 1
ATOM 717 C C . ILE A 1 93 ? 18.483 3.165 23.223 1.00 68.56 93 ILE A C 1
ATOM 719 O O . ILE A 1 93 ? 19.675 2.949 23.035 1.00 68.56 93 ILE A O 1
ATOM 723 N N . GLY A 1 94 ? 17.927 3.008 24.428 1.00 69.81 94 GLY A N 1
ATOM 724 C CA . GLY A 1 94 ? 18.684 2.596 25.617 1.00 69.81 94 GLY A CA 1
ATOM 725 C C . GLY A 1 94 ? 19.345 1.220 25.478 1.00 69.81 94 GLY A C 1
ATOM 726 O O . GLY A 1 94 ? 20.508 1.057 25.849 1.00 69.81 94 GLY A O 1
ATOM 727 N N . ILE A 1 95 ? 18.646 0.248 24.882 1.00 73.88 95 ILE A N 1
ATOM 728 C CA . ILE A 1 95 ? 19.204 -1.079 24.572 1.00 73.88 95 ILE A CA 1
ATOM 729 C C . ILE A 1 95 ? 20.355 -0.953 23.568 1.00 73.88 95 ILE A C 1
ATOM 731 O O . ILE A 1 95 ? 21.403 -1.567 23.760 1.00 73.88 95 ILE A O 1
ATOM 735 N N . TRP A 1 96 ? 20.197 -0.122 22.534 1.00 72.94 96 TRP A N 1
ATOM 736 C CA . TRP A 1 96 ? 21.261 0.138 21.565 1.00 72.94 96 TRP A CA 1
ATOM 737 C C . TRP A 1 96 ? 22.479 0.833 22.186 1.00 72.94 96 TRP A C 1
ATOM 739 O O . TRP A 1 96 ? 23.598 0.483 21.823 1.00 72.94 96 TRP A O 1
ATOM 749 N N . ILE A 1 97 ? 22.296 1.748 23.149 1.00 70.19 97 ILE A N 1
ATOM 750 C CA . ILE A 1 97 ? 23.406 2.364 23.903 1.00 70.19 97 ILE A CA 1
ATOM 751 C C . ILE A 1 97 ? 24.169 1.301 24.689 1.00 70.19 97 ILE A C 1
ATOM 753 O O . ILE A 1 97 ? 25.396 1.263 24.634 1.00 70.19 97 ILE A O 1
ATOM 757 N N . LEU A 1 98 ? 23.455 0.429 25.407 1.00 72.81 98 LEU A N 1
ATOM 758 C CA . LEU A 1 98 ? 24.078 -0.650 26.173 1.00 72.81 98 LEU A CA 1
ATOM 759 C C . LEU A 1 98 ? 24.864 -1.589 25.246 1.00 72.81 98 LEU A C 1
ATOM 761 O O . LEU A 1 98 ? 26.010 -1.926 25.528 1.00 72.81 98 LEU A O 1
ATOM 765 N N . PHE A 1 99 ? 24.268 -1.962 24.113 1.00 74.88 99 PHE A N 1
ATOM 766 C CA . PHE A 1 99 ? 24.912 -2.799 23.106 1.00 74.88 99 PHE A CA 1
ATOM 767 C C . PHE A 1 99 ? 26.164 -2.129 22.524 1.00 74.88 99 PHE A C 1
ATOM 769 O O . PHE A 1 99 ? 27.219 -2.755 22.447 1.00 74.88 99 PHE A O 1
ATOM 776 N N . ALA A 1 100 ? 26.084 -0.839 22.195 1.00 71.75 100 ALA A N 1
ATOM 777 C CA . ALA A 1 100 ? 27.226 -0.055 21.746 1.00 71.75 100 ALA A CA 1
ATOM 778 C C . ALA A 1 100 ? 28.337 -0.004 22.802 1.00 71.75 100 ALA A C 1
ATOM 780 O O . ALA A 1 100 ? 29.495 -0.221 22.467 1.00 71.75 100 ALA A O 1
ATOM 781 N N . ALA A 1 101 ? 27.998 0.217 24.075 1.00 73.81 101 ALA A N 1
ATOM 782 C CA . ALA A 1 101 ? 28.960 0.218 25.175 1.00 73.81 101 ALA A CA 1
ATOM 783 C C . ALA A 1 101 ? 29.661 -1.140 25.340 1.00 73.81 101 ALA A C 1
ATOM 785 O O . ALA A 1 101 ? 30.870 -1.187 25.553 1.00 73.81 101 ALA A O 1
ATOM 786 N N . ILE A 1 102 ? 28.936 -2.248 25.171 1.00 77.25 102 ILE A N 1
ATOM 787 C CA . ILE A 1 102 ? 29.524 -3.594 25.176 1.00 77.25 102 ILE A CA 1
ATOM 788 C C . ILE A 1 102 ? 30.487 -3.762 23.994 1.00 77.25 102 ILE A C 1
ATOM 790 O O . ILE A 1 102 ? 31.611 -4.221 24.185 1.00 77.25 102 ILE A O 1
ATOM 794 N N . LEU A 1 103 ? 30.090 -3.338 22.790 1.00 75.94 103 LEU A N 1
ATOM 795 C CA . LEU A 1 103 ? 30.964 -3.376 21.614 1.00 75.94 103 LEU A CA 1
ATOM 796 C C . LEU A 1 103 ? 32.211 -2.497 21.776 1.00 75.94 103 LEU A C 1
ATOM 798 O O . LEU A 1 103 ? 33.274 -2.880 21.300 1.00 75.94 103 LEU A O 1
ATOM 802 N N . LEU A 1 104 ? 32.107 -1.357 22.468 1.00 74.44 104 LEU A N 1
ATOM 803 C CA . LEU A 1 104 ? 33.251 -0.508 22.816 1.00 74.44 104 LEU A CA 1
ATOM 804 C C . LEU A 1 104 ? 34.238 -1.228 23.727 1.00 74.44 104 LEU A C 1
ATOM 806 O O . LEU A 1 104 ? 35.438 -1.189 23.471 1.00 74.44 104 LEU A O 1
ATOM 810 N N . ILE A 1 105 ? 33.736 -1.882 24.778 1.00 79.69 105 ILE A N 1
ATOM 811 C CA . ILE A 1 105 ? 34.566 -2.642 25.718 1.00 79.69 105 ILE A CA 1
ATOM 812 C C . ILE A 1 105 ? 35.269 -3.782 24.977 1.00 79.69 105 ILE A C 1
ATOM 814 O O . ILE A 1 105 ? 36.478 -3.943 25.115 1.00 79.69 105 ILE A O 1
ATOM 818 N N . ILE A 1 106 ? 34.538 -4.523 24.137 1.00 78.69 106 ILE A N 1
ATOM 819 C CA . ILE A 1 106 ? 35.111 -5.588 23.305 1.00 78.69 106 ILE A CA 1
ATOM 820 C C . ILE A 1 106 ? 36.172 -5.010 22.361 1.00 78.69 106 ILE A C 1
ATOM 822 O O . ILE A 1 106 ? 37.290 -5.507 22.347 1.00 78.69 106 ILE A O 1
ATOM 826 N N . GLY A 1 107 ? 35.864 -3.930 21.639 1.00 75.38 107 GLY A N 1
ATOM 827 C CA . GLY A 1 107 ? 36.786 -3.279 20.704 1.00 75.38 107 GLY A CA 1
ATOM 828 C C . GLY A 1 107 ? 38.056 -2.737 21.364 1.00 75.38 107 GLY A C 1
ATOM 829 O O . GLY A 1 107 ? 39.135 -2.816 20.775 1.00 75.38 107 GLY A O 1
ATOM 830 N N . ALA A 1 108 ? 37.952 -2.233 22.598 1.00 76.06 108 ALA A N 1
ATOM 831 C CA . ALA A 1 108 ? 39.095 -1.809 23.405 1.00 76.06 108 ALA A CA 1
ATOM 832 C C . ALA A 1 108 ? 39.979 -2.996 23.818 1.00 76.06 108 ALA A C 1
ATOM 834 O O . ALA A 1 108 ? 41.201 -2.878 23.804 1.00 76.06 108 ALA A O 1
ATOM 835 N N . ILE A 1 109 ? 39.376 -4.149 24.127 1.00 82.56 109 ILE A N 1
ATOM 836 C CA . ILE A 1 109 ? 40.103 -5.393 24.419 1.00 82.56 109 ILE A CA 1
ATOM 837 C C . ILE A 1 109 ? 40.761 -5.953 23.146 1.00 82.56 109 ILE A C 1
ATOM 839 O O . ILE A 1 109 ? 41.881 -6.455 23.200 1.00 82.56 109 ILE A O 1
ATOM 843 N N . THR A 1 110 ? 40.095 -5.856 21.991 1.00 82.38 110 THR A N 1
ATOM 844 C CA . THR A 1 110 ? 40.543 -6.463 20.725 1.00 82.38 110 THR A CA 1
ATOM 845 C C . THR A 1 110 ? 41.342 -5.518 19.819 1.00 82.38 110 THR A C 1
ATOM 847 O O . THR A 1 110 ? 41.669 -5.893 18.691 1.00 82.38 110 THR A O 1
ATOM 850 N N . ASN A 1 111 ? 41.647 -4.290 20.261 1.00 78.06 111 ASN A N 1
ATOM 851 C CA . ASN A 1 111 ? 42.303 -3.235 19.466 1.00 78.06 111 ASN A CA 1
ATOM 852 C C . ASN A 1 111 ? 41.631 -2.955 18.104 1.00 78.06 111 ASN A C 1
ATOM 854 O O . ASN A 1 111 ? 42.257 -2.471 17.158 1.00 78.06 111 ASN A O 1
ATOM 858 N N . THR A 1 112 ? 40.335 -3.250 17.982 1.00 69.44 112 THR A N 1
ATOM 859 C CA . THR A 1 112 ? 39.586 -3.128 16.729 1.00 69.44 112 THR A CA 1
ATOM 860 C C . THR A 1 112 ? 38.489 -2.069 16.868 1.00 69.44 112 THR A C 1
ATOM 862 O O . THR A 1 112 ? 37.514 -2.237 17.589 1.00 69.44 112 THR A O 1
ATOM 865 N N . ALA A 1 113 ? 38.653 -0.988 16.096 1.00 60.72 113 ALA A N 1
ATOM 866 C CA . ALA A 1 113 ? 37.656 0.023 15.711 1.00 60.72 113 ALA A CA 1
ATOM 867 C C . ALA A 1 113 ? 37.287 1.163 16.704 1.00 60.72 113 ALA A C 1
ATOM 869 O O . ALA A 1 113 ? 36.142 1.264 17.146 1.00 60.72 113 ALA A O 1
ATOM 870 N N . PRO A 1 114 ? 38.163 2.178 16.871 1.00 66.19 114 PRO A N 1
ATOM 871 C CA . PRO A 1 114 ? 37.808 3.470 17.484 1.00 66.19 114 PRO A CA 1
ATOM 872 C C . PRO A 1 114 ? 36.847 4.341 16.641 1.00 66.19 114 PRO A C 1
ATOM 874 O O . PRO A 1 114 ? 36.326 5.341 17.129 1.00 66.19 114 PRO A O 1
ATOM 877 N N . LYS A 1 115 ? 36.584 3.987 15.372 1.00 66.50 115 LYS A N 1
ATOM 878 C CA . LYS A 1 115 ? 35.735 4.786 14.462 1.00 66.50 115 LYS A CA 1
ATOM 879 C C . LYS A 1 115 ? 34.236 4.461 14.552 1.00 66.50 115 LYS A C 1
ATOM 881 O O . LYS A 1 115 ? 33.413 5.364 14.468 1.00 66.50 115 LYS A O 1
ATOM 886 N N . ILE A 1 116 ? 33.870 3.191 14.745 1.00 65.25 116 ILE A N 1
ATOM 887 C CA . ILE A 1 116 ? 32.458 2.773 14.909 1.00 65.25 116 ILE A CA 1
ATOM 888 C C . ILE A 1 116 ? 31.948 3.219 16.288 1.00 65.25 116 ILE A C 1
ATOM 890 O O . ILE A 1 116 ? 30.830 3.714 16.439 1.00 65.25 116 ILE A O 1
ATOM 894 N N . ALA A 1 117 ? 32.840 3.128 17.269 1.00 65.19 117 ALA A N 1
ATOM 895 C CA . ALA A 1 117 ? 32.728 3.659 18.611 1.00 65.19 117 ALA A CA 1
ATOM 896 C C . ALA A 1 117 ? 32.262 5.124 18.673 1.00 65.19 117 ALA A C 1
ATOM 898 O O . ALA A 1 117 ? 31.235 5.438 19.273 1.00 65.19 117 ALA A O 1
ATOM 899 N N . SER A 1 118 ? 33.008 6.025 18.029 1.00 68.75 118 SER A N 1
ATOM 900 C CA . SER A 1 118 ? 32.791 7.470 18.138 1.00 68.75 118 SER A CA 1
ATOM 901 C C . SER A 1 118 ? 31.523 7.942 17.423 1.00 68.75 118 SER A C 1
ATOM 903 O O . SER A 1 118 ? 30.809 8.798 17.954 1.00 68.75 118 SER A O 1
ATOM 905 N N . LEU A 1 119 ? 31.184 7.351 16.269 1.00 68.06 119 LEU A N 1
ATOM 906 C CA . LEU A 1 119 ? 29.937 7.647 15.555 1.00 68.06 119 LEU A CA 1
ATOM 907 C C . LEU A 1 119 ? 28.719 7.246 16.397 1.00 68.06 119 LEU A C 1
ATOM 909 O O . LEU A 1 119 ? 27.758 8.009 16.510 1.00 68.06 119 LEU A O 1
ATOM 913 N N . THR A 1 120 ? 28.796 6.086 17.050 1.00 66.50 120 THR A N 1
ATOM 914 C CA . THR A 1 120 ? 27.727 5.594 17.924 1.00 66.50 120 THR A CA 1
ATOM 915 C C . THR A 1 120 ? 27.613 6.444 19.191 1.00 66.50 120 THR A C 1
ATOM 917 O O . THR A 1 120 ? 26.518 6.815 19.580 1.00 66.50 120 THR A O 1
ATOM 920 N N . ILE A 1 121 ? 28.709 6.880 19.811 1.00 69.06 121 ILE A N 1
ATOM 921 C CA . ILE A 1 121 ? 28.612 7.793 20.965 1.00 69.06 121 ILE A CA 1
ATOM 922 C C . ILE A 1 121 ? 27.998 9.143 20.551 1.00 69.06 121 ILE A C 1
ATOM 924 O O . ILE A 1 121 ? 27.107 9.648 21.232 1.00 69.06 121 ILE A O 1
ATOM 928 N N . THR A 1 122 ? 28.413 9.705 19.413 1.00 68.69 122 THR A N 1
ATOM 929 C CA . THR A 1 122 ? 27.971 11.038 18.960 1.00 68.69 122 THR A CA 1
ATOM 930 C C . THR A 1 122 ? 26.483 11.072 18.631 1.00 68.69 122 THR A C 1
ATOM 932 O O . THR A 1 122 ? 25.763 11.957 19.096 1.00 68.69 122 THR A O 1
ATOM 935 N N . VAL A 1 123 ? 25.993 10.087 17.871 1.00 66.56 123 VAL A N 1
ATOM 936 C CA . VAL A 1 123 ? 24.568 10.010 17.525 1.00 66.56 123 VAL A CA 1
ATOM 937 C C . VAL A 1 123 ? 23.719 9.861 18.792 1.00 66.56 123 VAL A C 1
ATOM 939 O O . VAL A 1 123 ? 22.665 10.474 18.925 1.00 66.56 123 VAL A O 1
ATOM 942 N N . PHE A 1 124 ? 24.183 9.114 19.786 1.00 67.88 124 PHE A N 1
ATOM 943 C CA . PHE A 1 124 ? 23.360 8.849 20.959 1.00 67.88 124 PHE A CA 1
ATOM 944 C C . PHE A 1 124 ? 23.412 9.971 22.003 1.00 67.88 124 PHE A C 1
ATOM 946 O O . PHE A 1 124 ? 22.362 10.343 22.523 1.00 67.88 124 PHE A O 1
ATOM 953 N N . VAL A 1 125 ? 24.575 10.580 22.260 1.00 71.81 125 VAL A N 1
ATOM 954 C CA . VAL A 1 125 ? 24.701 11.708 23.205 1.00 71.81 125 VAL A CA 1
ATOM 955 C C . VAL A 1 125 ? 23.959 12.949 22.707 1.00 71.81 125 VAL A C 1
ATOM 957 O O . VAL A 1 125 ? 23.418 13.693 23.519 1.00 71.81 125 VAL A O 1
ATOM 960 N N . VAL A 1 126 ? 23.887 13.169 21.390 1.00 69.31 126 VAL A N 1
ATOM 961 C CA . VAL A 1 126 ? 23.234 14.359 20.823 1.00 69.31 126 VAL A CA 1
ATOM 962 C C . VAL A 1 126 ? 21.738 14.137 20.595 1.00 69.31 126 VAL A C 1
ATOM 964 O O . VAL A 1 126 ? 20.919 14.946 21.035 1.00 69.31 126 VAL A O 1
ATOM 967 N N . PHE A 1 127 ? 21.343 13.043 19.935 1.00 65.12 127 PHE A N 1
ATOM 968 C CA . PHE A 1 127 ? 19.945 12.873 19.524 1.00 65.12 127 PHE A CA 1
ATOM 969 C C . PHE A 1 127 ? 19.030 12.383 20.660 1.00 65.12 127 PHE A C 1
ATOM 971 O O . PHE A 1 127 ? 17.833 12.676 20.629 1.00 65.12 127 PHE A O 1
ATOM 978 N N . TYR A 1 128 ? 19.555 11.705 21.691 1.00 68.88 128 TYR A N 1
ATOM 979 C CA . TYR A 1 128 ? 18.734 11.231 22.815 1.00 68.88 128 TYR A CA 1
ATOM 980 C C . TYR A 1 128 ? 18.210 12.368 23.713 1.00 68.88 128 TYR A C 1
ATOM 982 O O . TYR A 1 128 ? 16.992 12.431 23.917 1.00 68.88 128 TYR A O 1
ATOM 990 N N . PRO A 1 129 ? 19.042 13.315 24.203 1.00 70.12 129 PRO A N 1
ATOM 991 C CA . PRO A 1 129 ? 18.543 14.454 24.971 1.00 70.12 129 PRO A CA 1
ATOM 992 C C . PRO A 1 129 ? 17.596 15.324 24.147 1.00 70.12 129 PRO A C 1
ATOM 994 O O . PRO A 1 129 ? 16.571 15.755 24.666 1.00 70.12 129 PRO A O 1
ATOM 997 N N . LEU A 1 130 ? 17.880 15.519 22.852 1.00 66.88 130 LEU A N 1
ATOM 998 C CA . LEU A 1 130 ? 16.990 16.252 21.948 1.00 66.88 130 LEU A CA 1
ATOM 999 C C . LEU A 1 130 ? 15.617 15.578 21.831 1.00 66.88 130 LEU A C 1
ATOM 1001 O O . LEU A 1 130 ? 14.600 16.251 21.990 1.00 66.88 130 LEU A O 1
ATOM 1005 N N . GLY A 1 131 ? 15.563 14.257 21.628 1.00 68.00 131 GLY A N 1
ATOM 1006 C CA . GLY A 1 131 ? 14.303 13.507 21.574 1.00 68.00 131 GLY A CA 1
ATOM 1007 C C . GLY A 1 131 ? 13.522 13.545 22.892 1.00 68.00 131 GLY A C 1
ATOM 1008 O O . GLY A 1 131 ? 12.295 13.701 22.889 1.00 68.00 131 GLY A O 1
ATOM 1009 N N . PHE A 1 132 ? 14.223 13.470 24.027 1.00 69.12 132 PHE A N 1
ATOM 1010 C CA . PHE A 1 132 ? 13.620 13.578 25.356 1.00 69.12 132 PHE A CA 1
ATOM 1011 C C . PHE A 1 132 ? 13.056 14.979 25.624 1.00 69.12 132 PHE A C 1
ATOM 1013 O O . PHE A 1 132 ? 11.909 15.107 26.061 1.00 69.12 132 PHE A O 1
ATOM 1020 N N . VAL A 1 133 ? 13.821 16.031 25.318 1.00 72.94 133 VAL A N 1
ATOM 1021 C CA . VAL A 1 133 ? 13.388 17.430 25.450 1.00 72.94 133 VAL A CA 1
ATOM 1022 C C . VAL A 1 133 ? 12.187 17.696 24.547 1.00 72.94 133 VAL A C 1
ATOM 1024 O O . VAL A 1 133 ? 11.179 18.215 25.021 1.00 72.94 133 VAL A O 1
ATOM 1027 N N . PHE A 1 134 ? 12.233 17.262 23.285 1.00 66.88 134 PHE A N 1
ATOM 1028 C CA . PHE A 1 134 ? 11.132 17.451 22.338 1.00 66.88 134 PHE A CA 1
ATOM 1029 C C . PHE A 1 134 ? 9.851 16.749 22.804 1.00 66.88 134 PHE A C 1
ATOM 1031 O O . PHE A 1 134 ? 8.770 17.337 22.784 1.00 66.88 134 PHE A O 1
ATOM 1038 N N . THR A 1 135 ? 9.971 15.516 23.306 1.00 65.81 135 THR A N 1
ATOM 1039 C CA . THR A 1 135 ? 8.841 14.769 23.879 1.00 65.81 135 THR A CA 1
ATOM 1040 C C . THR A 1 135 ? 8.278 15.452 25.123 1.00 65.81 135 THR A C 1
ATOM 1042 O O . THR A 1 135 ? 7.060 15.545 25.276 1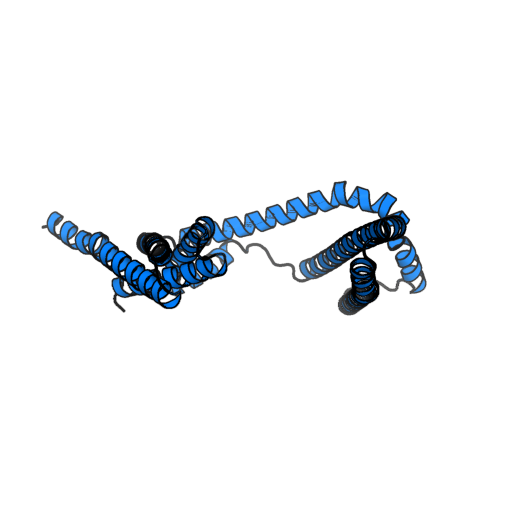.00 65.81 135 THR A O 1
ATOM 1045 N N . SER A 1 136 ? 9.149 15.947 26.002 1.00 69.25 136 SER A N 1
ATOM 1046 C CA . SER A 1 136 ? 8.753 16.626 27.239 1.00 69.25 136 SER A CA 1
ATOM 1047 C C . SER A 1 136 ? 8.020 17.933 26.943 1.00 69.25 136 SER A C 1
ATOM 1049 O O . SER A 1 136 ? 6.941 18.160 27.486 1.00 69.25 136 SER A O 1
ATOM 1051 N N . ILE A 1 137 ? 8.534 18.741 26.007 1.00 72.12 137 ILE A N 1
ATOM 1052 C CA . ILE A 1 137 ? 7.864 19.953 25.513 1.00 72.12 137 ILE A CA 1
ATOM 1053 C C . ILE A 1 137 ? 6.495 19.595 24.930 1.00 72.12 137 ILE A C 1
ATOM 1055 O O . ILE A 1 137 ? 5.497 20.225 25.269 1.00 72.12 137 ILE A O 1
ATOM 1059 N N . PHE A 1 138 ? 6.414 18.553 24.099 1.00 68.44 138 PHE A N 1
ATOM 1060 C CA . PHE A 1 138 ? 5.150 18.148 23.487 1.00 68.44 138 PHE A CA 1
ATOM 1061 C C . PHE A 1 138 ? 4.122 17.676 24.525 1.00 68.44 138 PHE A C 1
ATOM 1063 O O . PHE A 1 138 ? 2.940 17.989 24.395 1.00 68.44 138 PHE A O 1
ATOM 1070 N N . MET A 1 139 ? 4.554 16.969 25.577 1.00 65.12 139 MET A N 1
ATOM 1071 C CA . MET A 1 139 ? 3.679 16.585 26.690 1.00 65.12 139 MET A CA 1
ATOM 1072 C C . MET A 1 139 ? 3.196 17.798 27.491 1.00 65.12 139 MET A C 1
ATOM 1074 O O . MET A 1 139 ? 2.005 17.872 27.787 1.00 65.12 139 MET A O 1
ATOM 1078 N N . ILE A 1 140 ? 4.071 18.765 27.785 1.00 70.00 140 ILE A N 1
ATOM 1079 C CA . ILE A 1 140 ? 3.699 20.009 28.481 1.00 70.00 140 ILE A CA 1
ATOM 1080 C C . ILE A 1 140 ? 2.680 20.802 27.649 1.00 70.00 140 ILE A C 1
ATOM 1082 O O . ILE A 1 140 ? 1.631 21.194 28.159 1.00 70.00 140 ILE A O 1
ATOM 1086 N N . LEU A 1 141 ? 2.933 20.977 26.348 1.00 69.94 141 LEU A N 1
ATOM 1087 C CA . LEU A 1 141 ? 2.014 21.668 25.435 1.00 69.94 141 LEU A CA 1
ATOM 1088 C C . LEU A 1 141 ? 0.671 20.937 25.303 1.00 69.94 141 LEU A C 1
ATOM 1090 O O . LEU A 1 141 ? -0.385 21.568 25.203 1.00 69.94 141 LEU A O 1
ATOM 1094 N N . ALA A 1 142 ? 0.697 19.604 25.308 1.00 62.94 142 ALA A N 1
ATOM 1095 C CA . ALA A 1 142 ? -0.511 18.794 25.303 1.00 62.94 142 ALA A CA 1
ATOM 1096 C C . ALA A 1 142 ? -1.319 18.966 26.599 1.00 62.94 142 ALA A C 1
ATOM 1098 O O . ALA A 1 142 ? -2.542 19.081 26.518 1.00 62.94 142 ALA A O 1
ATOM 1099 N N . GLN A 1 143 ? -0.647 19.041 27.754 1.00 63.72 143 GLN A N 1
ATOM 1100 C CA . GLN A 1 143 ? -1.271 19.269 29.060 1.00 63.72 143 GLN A CA 1
ATOM 1101 C C . GLN A 1 143 ? -1.909 20.659 29.164 1.00 63.72 143 GLN A C 1
ATOM 1103 O O . GLN A 1 143 ? -3.097 20.747 29.482 1.00 63.72 143 GLN A O 1
ATOM 1108 N N . GLN A 1 144 ? -1.187 21.722 28.798 1.00 64.75 144 GLN A N 1
ATOM 1109 C CA . GLN A 1 144 ? -1.699 23.101 28.854 1.00 64.75 144 GLN A CA 1
ATOM 1110 C C . GLN A 1 144 ? -2.962 23.294 28.006 1.00 64.75 144 GLN A C 1
ATOM 1112 O O . GLN A 1 144 ? -3.885 24.015 28.375 1.00 64.75 144 GLN A O 1
ATOM 1117 N N . LYS A 1 145 ? -3.059 22.601 26.867 1.00 59.25 145 LYS A N 1
ATOM 1118 C CA . LYS A 1 145 ? -4.234 22.693 25.991 1.00 59.25 145 LYS A CA 1
ATOM 1119 C C . LYS A 1 145 ? -5.442 21.899 26.506 1.00 59.25 145 LYS A C 1
ATOM 1121 O O . LYS A 1 145 ? -6.563 22.148 26.061 1.00 59.25 145 LYS A O 1
ATOM 1126 N N . THR A 1 146 ? -5.231 20.950 27.420 1.00 56.12 146 THR A N 1
ATOM 1127 C CA . THR A 1 146 ? -6.297 20.187 28.093 1.00 56.12 146 THR A CA 1
ATOM 1128 C C . THR A 1 146 ? -6.812 20.832 29.379 1.00 56.12 146 THR A C 1
ATOM 1130 O O . THR A 1 146 ? -7.880 20.437 29.839 1.00 56.12 146 THR A O 1
ATOM 1133 N N . GLU A 1 147 ? -6.146 21.856 29.919 1.00 49.75 147 GLU A N 1
ATOM 1134 C CA . GLU A 1 147 ? -6.558 22.561 31.150 1.00 49.75 147 GLU A CA 1
ATOM 1135 C C . GLU A 1 147 ? -7.832 23.417 31.003 1.00 49.75 147 GLU A C 1
ATOM 1137 O O . GLU A 1 147 ? -8.370 23.900 31.993 1.00 49.75 147 GLU A O 1
ATOM 1142 N N . GLY A 1 148 ? -8.411 23.515 29.800 1.00 51.56 148 GLY A N 1
ATOM 1143 C CA . GLY A 1 148 ? -9.807 23.948 29.636 1.00 51.56 148 GLY A CA 1
ATOM 1144 C C . GLY A 1 148 ? -10.841 22.906 30.099 1.00 51.56 148 GLY A C 1
ATOM 1145 O O . GLY A 1 148 ? -12.022 23.221 30.215 1.00 51.56 148 GLY A O 1
ATOM 1146 N N . SER A 1 149 ? -10.418 21.664 30.357 1.00 46.97 149 SER A N 1
ATOM 1147 C CA . SER A 1 149 ? -11.240 20.597 30.932 1.00 46.97 149 SER A CA 1
ATOM 1148 C C . SER A 1 149 ? -10.709 20.240 32.319 1.00 46.97 149 SER A C 1
ATOM 1150 O O . SER A 1 149 ? -9.531 19.940 32.482 1.00 46.97 149 SER A O 1
ATOM 1152 N N . SER A 1 150 ? -11.596 20.290 33.306 1.00 47.12 150 SER A N 1
ATOM 1153 C CA . SER A 1 150 ? -11.459 20.139 34.766 1.00 47.12 150 SER A CA 1
ATOM 1154 C C . SER A 1 150 ? -10.708 18.909 35.328 1.00 47.12 150 SER A C 1
ATOM 1156 O O . SER A 1 150 ? -10.897 18.561 36.492 1.00 47.12 150 SER A O 1
ATOM 1158 N N . PHE A 1 151 ? -9.856 18.228 34.560 1.00 46.69 151 PHE A N 1
ATOM 1159 C CA . PHE A 1 151 ? -9.205 16.981 34.975 1.00 46.69 151 PHE A CA 1
ATOM 1160 C C . PHE A 1 151 ? -8.115 17.171 36.046 1.00 46.69 151 PHE A C 1
ATOM 1162 O O . PHE A 1 151 ? -7.876 16.265 36.838 1.00 46.69 151 PHE A O 1
ATOM 1169 N N . PHE A 1 152 ? -7.504 18.357 36.125 1.00 48.47 152 PHE A N 1
ATOM 1170 C CA . PHE A 1 152 ? -6.643 18.768 37.240 1.00 48.47 152 PHE A CA 1
ATOM 1171 C C . PHE A 1 152 ? -7.325 19.886 38.032 1.00 48.47 152 PHE A C 1
ATOM 1173 O O . PHE A 1 152 ? -6.863 21.021 38.094 1.00 48.47 152 PHE A O 1
ATOM 1180 N N . GLY A 1 153 ? -8.488 19.585 38.610 1.00 47.41 153 GLY A N 1
ATOM 1181 C CA . GLY A 1 153 ? -9.123 20.489 39.562 1.00 47.41 153 GLY A CA 1
ATOM 1182 C C . GLY A 1 153 ? -8.184 20.755 40.736 1.00 47.41 153 GLY A C 1
ATOM 1183 O O . GLY A 1 153 ? -7.905 19.826 41.478 1.00 47.41 153 GLY A O 1
ATOM 1184 N N . LYS A 1 154 ? -7.693 21.999 40.865 1.00 51.00 154 LYS A N 1
ATOM 1185 C CA . LYS A 1 154 ? -7.015 22.603 42.036 1.00 51.00 154 LYS A CA 1
ATOM 1186 C C . LYS A 1 154 ? -6.090 21.678 42.856 1.00 51.00 154 LYS A C 1
ATOM 1188 O O . LYS A 1 154 ? -5.960 21.867 44.061 1.00 51.00 154 LYS A O 1
ATOM 1193 N N . ALA A 1 155 ? -5.457 20.685 42.237 1.00 52.25 155 ALA A N 1
ATOM 1194 C CA . ALA A 1 155 ? -4.495 19.840 42.921 1.00 52.25 155 ALA A CA 1
ATOM 1195 C C . ALA A 1 155 ? -3.224 20.671 43.097 1.00 52.25 155 ALA A C 1
ATOM 1197 O O . ALA A 1 155 ? -2.617 21.110 42.120 1.00 52.25 155 ALA A O 1
ATOM 1198 N N . GLU A 1 156 ? -2.895 20.943 44.354 1.00 57.78 156 GLU A N 1
ATOM 1199 C CA . GLU A 1 156 ? -1.757 21.731 44.806 1.00 57.78 156 GLU A CA 1
ATOM 1200 C C . GLU A 1 156 ? -0.484 21.298 44.054 1.00 57.78 156 GLU A C 1
ATOM 1202 O O . GLU A 1 156 ? -0.142 20.115 44.020 1.00 57.78 156 GLU A O 1
ATOM 1207 N N . HIS A 1 157 ? 0.209 22.239 43.399 1.00 57.75 157 HIS A N 1
ATOM 1208 C CA . HIS A 1 157 ? 1.331 21.959 42.484 1.00 57.75 157 HIS A CA 1
ATOM 1209 C C . HIS A 1 157 ? 2.427 21.043 43.076 1.00 57.75 157 HIS A C 1
ATOM 1211 O O . HIS A 1 157 ? 3.147 20.375 42.327 1.00 57.75 157 HIS A O 1
ATOM 1217 N N . GLN A 1 158 ? 2.547 20.965 44.407 1.00 58.81 158 GLN A N 1
ATOM 1218 C CA . GLN A 1 158 ? 3.475 20.059 45.085 1.00 58.81 158 GLN A CA 1
ATOM 1219 C C . GLN A 1 158 ? 3.135 18.571 44.899 1.00 58.81 158 GLN A C 1
ATOM 1221 O O . GLN A 1 158 ? 4.056 17.770 44.699 1.00 58.81 158 GLN A O 1
ATOM 1226 N N . ASP A 1 159 ? 1.858 18.189 44.865 1.00 68.12 159 ASP A N 1
ATOM 1227 C CA . ASP A 1 159 ? 1.463 16.784 44.692 1.00 68.12 159 ASP A CA 1
ATOM 1228 C C . ASP A 1 159 ? 1.721 16.276 43.273 1.00 68.12 159 ASP A C 1
ATOM 1230 O O . ASP A 1 159 ? 2.081 15.111 43.077 1.00 68.12 159 ASP A O 1
ATOM 1234 N N . ILE A 1 160 ? 1.651 17.169 42.283 1.00 59.78 160 ILE A N 1
ATOM 1235 C CA . ILE A 1 160 ? 1.946 16.845 40.884 1.00 59.78 160 ILE A CA 1
ATOM 1236 C C . ILE A 1 160 ? 3.416 16.434 40.737 1.00 59.78 160 ILE A C 1
ATOM 1238 O O . ILE A 1 160 ? 3.704 15.426 40.094 1.00 59.78 160 ILE A O 1
ATOM 1242 N N . SER A 1 161 ? 4.346 17.152 41.378 1.00 57.72 161 SER A N 1
ATOM 1243 C CA . SER A 1 161 ? 5.781 16.829 41.320 1.00 57.72 161 SER A CA 1
ATOM 1244 C C . SER A 1 161 ? 6.112 15.479 41.974 1.00 57.72 161 SER A C 1
ATOM 1246 O O . SER A 1 161 ? 6.874 14.684 41.416 1.00 57.72 161 SER A O 1
ATOM 1248 N N . ARG A 1 162 ? 5.485 15.161 43.116 1.00 68.88 162 ARG A N 1
ATOM 1249 C CA . ARG A 1 162 ? 5.665 13.874 43.807 1.00 68.88 162 ARG A CA 1
ATOM 1250 C C . ARG A 1 162 ? 5.074 12.713 43.020 1.00 68.88 162 ARG A C 1
ATOM 1252 O O . ARG A 1 162 ? 5.725 11.673 42.912 1.00 68.88 162 ARG A O 1
ATOM 1259 N N . GLU A 1 163 ? 3.875 12.867 42.466 1.00 68.44 163 GLU A N 1
ATOM 1260 C CA . GLU A 1 163 ? 3.282 11.853 41.587 1.00 68.44 163 GLU A CA 1
ATOM 1261 C C . GLU A 1 163 ? 4.091 11.682 40.301 1.00 68.44 163 GLU A C 1
ATOM 1263 O O . GLU A 1 163 ? 4.285 10.551 39.852 1.00 68.44 163 GLU A O 1
ATOM 1268 N N . PHE A 1 164 ? 4.641 12.766 39.748 1.00 61.56 164 PHE A N 1
ATOM 1269 C CA . PHE A 1 164 ? 5.522 12.707 38.587 1.00 61.56 164 PHE A CA 1
ATOM 1270 C C . PHE A 1 164 ? 6.781 11.889 38.894 1.00 61.56 164 PHE A C 1
ATOM 1272 O O . PHE A 1 164 ? 7.016 10.879 38.235 1.00 61.56 164 PHE A O 1
ATOM 1279 N N . ILE A 1 165 ? 7.530 12.216 39.953 1.00 69.44 165 ILE A N 1
ATOM 1280 C CA . ILE A 1 165 ? 8.731 11.456 40.354 1.00 69.44 165 ILE A CA 1
ATOM 1281 C C . ILE A 1 165 ? 8.383 9.986 40.645 1.00 69.44 165 ILE A C 1
ATOM 1283 O O . ILE A 1 165 ? 9.095 9.072 40.227 1.00 69.44 165 ILE A O 1
ATOM 1287 N N . LYS A 1 166 ? 7.253 9.725 41.313 1.00 70.19 166 LYS A N 1
ATOM 1288 C CA . LYS A 1 166 ? 6.795 8.363 41.625 1.00 70.19 166 LYS A CA 1
ATOM 1289 C C . LYS A 1 166 ? 6.369 7.559 40.396 1.00 70.19 166 LYS A C 1
ATOM 1291 O O . LYS A 1 166 ? 6.474 6.329 40.443 1.00 70.19 166 LYS A O 1
ATOM 1296 N N . ARG A 1 167 ? 5.841 8.198 39.349 1.00 62.25 167 ARG A N 1
ATOM 1297 C CA . ARG A 1 167 ? 5.417 7.542 38.097 1.00 62.25 167 ARG A CA 1
ATOM 1298 C C . ARG A 1 167 ? 6.560 7.385 37.104 1.00 62.25 167 ARG A C 1
ATOM 1300 O O . ARG A 1 167 ? 6.604 6.371 36.415 1.00 62.25 167 ARG A O 1
ATOM 1307 N N . PHE A 1 168 ? 7.477 8.347 37.071 1.00 59.25 168 PHE A N 1
ATOM 1308 C CA . PHE A 1 168 ? 8.643 8.360 36.190 1.00 59.25 168 PHE A CA 1
ATOM 1309 C C . PHE A 1 168 ? 9.887 7.714 36.809 1.00 59.25 168 PHE A C 1
ATOM 1311 O O . PHE A 1 168 ? 10.932 7.688 36.168 1.00 59.25 168 PHE A O 1
ATOM 1318 N N . ASN A 1 169 ? 9.790 7.136 38.013 1.00 70.25 169 ASN A N 1
ATOM 1319 C CA . ASN A 1 169 ? 10.854 6.293 38.545 1.00 70.25 169 ASN A CA 1
ATOM 1320 C C . ASN A 1 169 ? 11.029 5.063 37.627 1.00 70.25 169 ASN A C 1
ATOM 1322 O O . ASN A 1 169 ? 10.129 4.211 37.580 1.00 70.25 169 ASN A O 1
ATOM 1326 N N . PRO A 1 170 ? 12.173 4.940 36.925 1.00 60.38 170 PRO A N 1
ATOM 1327 C CA . PRO A 1 170 ? 12.380 3.889 35.940 1.00 60.38 170 PRO A CA 1
ATOM 1328 C C . PRO A 1 170 ? 12.268 2.507 36.584 1.00 60.38 170 PRO A C 1
ATOM 1330 O O . PRO A 1 170 ? 11.582 1.647 36.045 1.00 60.38 170 PRO A O 1
ATOM 1333 N N . PHE A 1 171 ? 12.822 2.299 37.782 1.00 69.44 171 PHE A N 1
ATOM 1334 C CA . PHE A 1 171 ? 12.768 1.006 38.473 1.00 69.44 171 PHE A CA 1
ATOM 1335 C C . PHE A 1 171 ? 11.339 0.579 38.804 1.00 69.44 171 PHE A C 1
ATOM 1337 O O . PHE A 1 171 ? 10.948 -0.561 38.549 1.00 69.44 171 PHE A O 1
ATOM 1344 N N . ARG A 1 172 ? 10.521 1.506 39.317 1.00 73.44 172 ARG A N 1
ATOM 1345 C CA . ARG A 1 172 ? 9.107 1.222 39.596 1.00 73.44 172 ARG A CA 1
ATOM 1346 C C . ARG A 1 172 ? 8.352 0.901 38.310 1.00 73.44 172 ARG A C 1
ATOM 1348 O O . ARG A 1 172 ? 7.517 -0.005 38.302 1.00 73.44 172 ARG A O 1
ATOM 1355 N N . PHE A 1 173 ? 8.653 1.619 37.230 1.00 69.62 173 PHE A N 1
ATOM 1356 C CA . PHE A 1 173 ? 8.088 1.335 35.921 1.00 69.62 173 PHE A CA 1
ATOM 1357 C C . PHE A 1 173 ? 8.473 -0.074 35.440 1.00 69.62 173 PHE A C 1
ATOM 1359 O O . PHE A 1 173 ? 7.581 -0.849 35.101 1.00 69.62 173 PHE A O 1
ATOM 1366 N N . TYR A 1 174 ? 9.751 -0.450 35.495 1.00 68.38 174 TYR A N 1
ATOM 1367 C CA . TYR A 1 174 ? 10.236 -1.765 35.062 1.00 68.38 174 TYR A CA 1
ATOM 1368 C C . TYR A 1 174 ? 9.665 -2.925 35.879 1.00 68.38 174 TYR A C 1
ATOM 1370 O O . TYR A 1 174 ? 9.291 -3.945 35.311 1.00 68.38 174 TYR A O 1
ATOM 1378 N N . ILE A 1 175 ? 9.555 -2.780 37.198 1.00 79.31 175 ILE A N 1
ATOM 1379 C CA . ILE A 1 175 ? 9.099 -3.879 38.057 1.00 79.31 175 ILE A CA 1
ATOM 1380 C C . ILE A 1 175 ? 7.569 -3.984 38.051 1.00 79.31 175 ILE A C 1
ATOM 1382 O O . ILE A 1 175 ? 7.017 -5.078 37.961 1.00 79.31 175 ILE A O 1
ATOM 1386 N N . LEU A 1 176 ? 6.854 -2.857 38.139 1.00 80.19 176 LEU A N 1
ATOM 1387 C CA . LEU A 1 176 ? 5.404 -2.872 38.361 1.00 80.19 176 LEU A CA 1
ATOM 1388 C C . LEU A 1 176 ? 4.581 -2.564 37.111 1.00 80.19 176 LEU A C 1
ATOM 1390 O O . LEU A 1 176 ? 3.477 -3.098 36.974 1.00 80.19 176 LEU A O 1
ATOM 1394 N N . SER A 1 177 ? 5.059 -1.687 36.229 1.00 73.44 177 SER A N 1
ATOM 1395 C CA . SER A 1 177 ? 4.289 -1.207 35.072 1.00 73.44 177 SER A CA 1
ATOM 1396 C C . SER A 1 177 ? 4.605 -1.983 33.797 1.00 73.44 177 SER A C 1
ATOM 1398 O O . SER A 1 177 ? 3.692 -2.256 33.021 1.00 73.44 177 SER A O 1
ATOM 1400 N N . PHE A 1 178 ? 5.854 -2.397 33.595 1.00 71.44 178 PHE A N 1
ATOM 1401 C CA . PHE A 1 178 ? 6.289 -3.104 32.396 1.00 71.44 178 PHE A CA 1
ATOM 1402 C C . PHE A 1 178 ? 5.643 -4.494 32.267 1.00 71.44 178 PHE A C 1
ATOM 1404 O O . PHE A 1 178 ? 5.044 -4.749 31.223 1.00 71.44 178 PHE A O 1
ATOM 1411 N N . PRO A 1 179 ? 5.562 -5.352 33.308 1.00 78.00 179 PRO A N 1
ATOM 1412 C CA . PRO A 1 179 ? 4.807 -6.604 33.202 1.00 78.00 179 PRO A CA 1
ATOM 1413 C C . PRO A 1 179 ? 3.314 -6.364 32.939 1.00 78.00 179 PRO A C 1
ATOM 1415 O O . PRO A 1 179 ? 2.669 -7.101 32.188 1.00 78.00 179 PRO A O 1
ATOM 1418 N N . LYS A 1 180 ? 2.747 -5.285 33.502 1.00 76.25 180 LYS A N 1
ATOM 1419 C CA . LYS A 1 180 ? 1.364 -4.860 33.219 1.00 76.25 180 LYS A CA 1
ATOM 1420 C C . LYS A 1 180 ? 1.197 -4.374 31.778 1.00 76.25 180 LYS A C 1
ATOM 1422 O O . LYS A 1 180 ? 0.102 -4.509 31.227 1.00 76.25 180 LYS A O 1
ATOM 1427 N N . LEU A 1 181 ? 2.254 -3.849 31.156 1.00 73.50 181 LEU A N 1
ATOM 1428 C CA . LEU A 1 181 ? 2.247 -3.451 29.755 1.00 73.50 181 LEU A CA 1
ATOM 1429 C C . LEU A 1 181 ? 1.976 -4.673 28.865 1.00 73.50 181 LEU A C 1
ATOM 1431 O O . LEU A 1 181 ? 1.018 -4.669 28.096 1.00 73.50 181 LEU A O 1
ATOM 1435 N N . PHE A 1 182 ? 2.747 -5.747 29.042 1.00 75.75 182 PHE A N 1
ATOM 1436 C CA . PHE A 1 182 ? 2.623 -6.970 28.239 1.00 75.75 182 PHE A CA 1
ATOM 1437 C C . PHE A 1 182 ? 1.365 -7.774 28.551 1.00 75.75 182 PHE A C 1
ATOM 1439 O O . PHE A 1 182 ? 0.730 -8.297 27.642 1.00 75.75 182 PHE A O 1
ATOM 1446 N N . THR A 1 183 ? 0.957 -7.839 29.818 1.00 83.50 183 THR A N 1
ATOM 1447 C CA . THR A 1 183 ? -0.209 -8.645 30.217 1.00 83.50 183 THR A CA 1
ATOM 1448 C C . THR A 1 183 ? -1.544 -7.940 29.984 1.00 83.50 183 THR A C 1
ATOM 1450 O O . THR A 1 183 ? -2.544 -8.600 29.712 1.00 83.50 183 THR A O 1
ATOM 1453 N N . LYS A 1 184 ? -1.603 -6.602 30.081 1.00 82.75 184 LYS A N 1
ATOM 1454 C CA . LYS A 1 184 ? -2.869 -5.850 29.978 1.00 82.75 184 LYS A CA 1
ATOM 1455 C C . LYS A 1 184 ? -2.907 -4.884 28.804 1.00 82.75 184 LYS A C 1
ATOM 1457 O O . LYS A 1 184 ? -3.927 -4.824 28.120 1.00 82.75 184 LYS A O 1
ATOM 1462 N N . TRP A 1 185 ? -1.857 -4.101 28.576 1.00 73.88 185 TRP A N 1
ATOM 1463 C CA . TRP A 1 185 ? -1.884 -3.058 27.545 1.00 73.88 185 TRP A CA 1
ATOM 1464 C C . TRP A 1 185 ? -1.724 -3.615 26.138 1.00 73.88 185 TRP A C 1
ATOM 1466 O O . TRP A 1 185 ? -2.554 -3.290 25.294 1.00 73.88 185 TRP A O 1
ATOM 1476 N N . ILE A 1 186 ? -0.728 -4.468 25.890 1.00 73.31 186 ILE A N 1
ATOM 1477 C CA . ILE A 1 186 ? -0.466 -5.030 24.560 1.00 73.31 186 ILE A CA 1
ATOM 1478 C C . ILE A 1 186 ? -1.682 -5.807 24.039 1.00 73.31 186 ILE A C 1
ATOM 1480 O O . ILE A 1 186 ? -2.123 -5.486 22.940 1.00 73.31 186 ILE A O 1
ATOM 1484 N N . PRO A 1 187 ? -2.331 -6.714 24.799 1.00 82.06 187 PRO A N 1
ATOM 1485 C CA . PRO A 1 187 ? -3.528 -7.400 24.317 1.00 82.06 187 PRO A CA 1
ATOM 1486 C C . PRO A 1 187 ? -4.685 -6.434 24.046 1.00 82.06 187 PRO A C 1
ATOM 1488 O O . PRO A 1 187 ? -5.361 -6.538 23.025 1.00 82.06 187 PRO A O 1
ATOM 1491 N N . ARG A 1 188 ? -4.901 -5.430 24.910 1.00 80.69 188 ARG A N 1
ATOM 1492 C CA . ARG A 1 188 ? -5.946 -4.412 24.691 1.00 80.69 188 ARG A CA 1
ATOM 1493 C C . ARG A 1 188 ? -5.660 -3.555 23.460 1.00 80.69 188 ARG A C 1
ATOM 1495 O O . ARG A 1 188 ? -6.591 -3.226 22.725 1.00 80.69 188 ARG A O 1
ATOM 1502 N N . ALA A 1 189 ? -4.404 -3.176 23.244 1.00 73.81 189 ALA A N 1
ATOM 1503 C CA . ALA A 1 189 ? -3.961 -2.439 22.070 1.00 73.81 189 ALA A CA 1
ATOM 1504 C C . ALA A 1 189 ? -4.110 -3.301 20.814 1.00 73.81 189 ALA A C 1
ATOM 1506 O O . ALA A 1 189 ? -4.745 -2.852 19.868 1.00 73.81 189 ALA A O 1
ATOM 1507 N N . ALA A 1 190 ? -3.657 -4.555 20.842 1.00 75.56 190 ALA A N 1
ATOM 1508 C CA . ALA A 1 190 ? -3.807 -5.520 19.758 1.00 75.56 190 ALA A CA 1
ATOM 1509 C C . ALA A 1 190 ? -5.280 -5.723 19.383 1.00 75.56 190 ALA A C 1
ATOM 1511 O O . ALA A 1 190 ? -5.619 -5.645 18.209 1.00 75.56 190 ALA A O 1
ATOM 1512 N N . VAL A 1 191 ? -6.187 -5.865 20.356 1.00 83.69 191 VAL A N 1
ATOM 1513 C CA . VAL A 1 191 ? -7.635 -5.952 20.093 1.00 83.69 191 VAL A CA 1
ATOM 1514 C C . VAL A 1 191 ? -8.175 -4.663 19.465 1.00 83.69 191 VAL A C 1
ATOM 1516 O O . VAL A 1 191 ? -8.987 -4.724 18.542 1.00 83.69 191 VAL A O 1
ATOM 1519 N N . LYS A 1 192 ? -7.749 -3.482 19.931 1.00 78.62 192 LYS A N 1
ATOM 1520 C CA . LYS A 1 192 ? -8.154 -2.197 19.326 1.00 78.62 192 LYS A CA 1
ATOM 1521 C C . LYS A 1 192 ? -7.630 -2.057 17.894 1.00 78.62 192 LYS A C 1
ATOM 1523 O O . LYS A 1 192 ? -8.390 -1.651 17.019 1.00 78.62 192 LYS A O 1
ATOM 1528 N N . VAL A 1 193 ? -6.372 -2.420 17.662 1.00 76.06 193 VAL A N 1
ATOM 1529 C CA . VAL A 1 193 ? -5.715 -2.426 16.350 1.00 76.06 193 VAL A CA 1
ATOM 1530 C C . VAL A 1 193 ? -6.412 -3.417 15.419 1.00 76.06 193 VAL A C 1
ATOM 1532 O O . VAL A 1 193 ? -6.791 -3.042 14.316 1.00 76.06 193 VAL A O 1
ATOM 1535 N N . ALA A 1 194 ? -6.709 -4.632 15.881 1.00 81.25 194 ALA A N 1
ATOM 1536 C CA . ALA A 1 194 ? -7.462 -5.630 15.127 1.00 81.25 194 ALA A CA 1
ATOM 1537 C C . ALA A 1 194 ? -8.874 -5.138 14.774 1.00 81.25 194 ALA A C 1
ATOM 1539 O O . ALA A 1 194 ? -9.303 -5.272 13.632 1.00 81.25 194 ALA A O 1
ATOM 1540 N N . LYS A 1 195 ? -9.588 -4.497 15.712 1.00 84.44 195 LYS A N 1
ATOM 1541 C CA . LYS A 1 195 ? -10.891 -3.866 15.430 1.00 84.44 195 LYS A CA 1
ATOM 1542 C C . LYS A 1 195 ? -10.773 -2.755 14.388 1.00 84.44 195 LYS A C 1
ATOM 1544 O O . LYS A 1 195 ? -11.629 -2.655 13.515 1.00 84.44 195 LYS A O 1
ATOM 1549 N N . PHE A 1 196 ? -9.726 -1.938 14.462 1.00 82.62 196 PHE A N 1
ATOM 1550 C CA . PHE A 1 196 ? -9.460 -0.893 13.478 1.00 82.62 196 PHE A CA 1
ATOM 1551 C C . PHE A 1 196 ? -9.184 -1.479 12.087 1.00 82.62 196 PHE A C 1
ATOM 1553 O O . PHE A 1 196 ? -9.837 -1.083 11.122 1.00 82.62 196 PHE A O 1
ATOM 1560 N N . PHE A 1 197 ? -8.316 -2.488 11.986 1.00 82.56 197 PHE A N 1
ATOM 1561 C CA . PHE A 1 197 ? -8.077 -3.203 10.732 1.00 82.56 197 PHE A CA 1
ATOM 1562 C C . PHE A 1 197 ? -9.331 -3.905 10.213 1.00 82.56 197 PHE A C 1
ATOM 1564 O O . PHE A 1 197 ? -9.579 -3.875 9.013 1.00 82.56 197 PHE A O 1
ATOM 1571 N N . ALA A 1 198 ? -10.178 -4.456 11.084 1.00 87.69 198 ALA A N 1
ATOM 1572 C CA . ALA A 1 198 ? -11.460 -5.026 10.680 1.00 87.69 198 ALA A CA 1
ATOM 1573 C C . ALA A 1 198 ? -12.402 -3.964 10.081 1.00 87.69 198 ALA A C 1
ATOM 1575 O O . ALA A 1 198 ? -13.121 -4.254 9.125 1.00 87.69 198 ALA A O 1
ATOM 1576 N N . ILE A 1 199 ? -12.391 -2.730 10.600 1.00 88.69 199 ILE A N 1
ATOM 1577 C CA . ILE A 1 199 ? -13.142 -1.602 10.023 1.00 88.69 199 ILE A CA 1
ATOM 1578 C C . ILE A 1 199 ? -12.564 -1.217 8.657 1.00 88.69 199 ILE A C 1
ATOM 1580 O O . ILE A 1 199 ? -13.330 -1.096 7.701 1.00 88.69 199 ILE A O 1
ATOM 1584 N N . ILE A 1 200 ? -11.237 -1.080 8.540 1.00 89.38 200 ILE A N 1
ATOM 1585 C CA . ILE A 1 200 ? -10.570 -0.803 7.256 1.00 89.38 200 ILE A CA 1
ATOM 1586 C C . ILE A 1 200 ? -10.899 -1.897 6.242 1.00 89.38 200 ILE A C 1
ATOM 1588 O O . ILE A 1 200 ? -11.289 -1.589 5.123 1.00 89.38 200 ILE A O 1
ATOM 1592 N N . PHE A 1 201 ? -10.804 -3.167 6.626 1.00 92.62 201 PHE A N 1
ATOM 1593 C CA . PHE A 1 201 ? -11.093 -4.292 5.745 1.00 92.62 201 PHE A CA 1
ATOM 1594 C C . PHE A 1 201 ? -12.551 -4.282 5.278 1.00 92.62 201 PHE A C 1
ATOM 1596 O O . PHE A 1 201 ? -12.818 -4.416 4.085 1.00 92.62 201 PHE A O 1
ATOM 1603 N N . LYS A 1 202 ? -13.508 -4.046 6.188 1.00 93.12 202 LYS A N 1
ATOM 1604 C CA . LYS A 1 202 ? -14.922 -3.858 5.823 1.00 93.12 202 LYS A CA 1
ATOM 1605 C C . LYS A 1 202 ? -15.101 -2.691 4.849 1.00 93.12 202 LYS A C 1
ATOM 1607 O O . LYS A 1 202 ? -15.889 -2.809 3.913 1.00 93.12 202 LYS A O 1
ATOM 1612 N N . PHE A 1 203 ? -14.361 -1.601 5.041 1.00 94.44 203 PHE A N 1
ATOM 1613 C CA . PHE A 1 203 ? -14.379 -0.435 4.161 1.00 94.44 203 PHE A CA 1
ATOM 1614 C C . PHE A 1 203 ? -13.830 -0.735 2.777 1.00 94.44 203 PHE A C 1
ATOM 1616 O O . PHE A 1 203 ? -14.540 -0.521 1.797 1.00 94.44 203 PHE A O 1
ATOM 1623 N N . VAL A 1 204 ? -12.636 -1.312 2.689 1.00 94.75 204 VAL A N 1
ATOM 1624 C CA . VAL A 1 204 ? -12.022 -1.717 1.422 1.00 94.75 204 VAL A CA 1
ATOM 1625 C C . VAL A 1 204 ? -12.916 -2.714 0.692 1.00 94.75 204 VAL A C 1
ATOM 1627 O O . VAL A 1 204 ? -13.207 -2.506 -0.481 1.00 94.75 204 VAL A O 1
ATOM 1630 N N . LYS A 1 205 ? -13.446 -3.731 1.388 1.00 96.31 205 LYS A N 1
ATOM 1631 C CA . LYS A 1 205 ? -14.398 -4.692 0.811 1.00 96.31 205 LYS A CA 1
ATOM 1632 C C . LYS A 1 205 ? -15.633 -3.988 0.251 1.00 96.31 205 LYS A C 1
ATOM 1634 O O . LYS A 1 205 ? -16.064 -4.303 -0.854 1.00 96.31 205 LYS A O 1
ATOM 1639 N N . LYS A 1 206 ? -16.212 -3.034 0.987 1.00 95.81 206 LYS A N 1
ATOM 1640 C CA . LYS A 1 206 ? -17.401 -2.304 0.529 1.00 95.81 206 LYS A CA 1
ATOM 1641 C C . LYS A 1 206 ? -17.095 -1.424 -0.681 1.00 95.81 206 LYS A C 1
ATOM 1643 O O . LYS A 1 206 ? -17.872 -1.437 -1.629 1.00 95.81 206 LYS A O 1
ATOM 1648 N N . VAL A 1 207 ? -15.975 -0.698 -0.668 1.00 96.31 207 VAL A N 1
ATOM 1649 C CA . VAL A 1 207 ? -15.519 0.094 -1.820 1.00 96.31 207 VAL A CA 1
ATOM 1650 C C . VAL A 1 207 ? -15.315 -0.812 -3.025 1.00 96.31 207 VAL A C 1
ATOM 1652 O O . VAL A 1 207 ? -15.841 -0.500 -4.085 1.00 96.31 207 VAL A O 1
ATOM 1655 N N . PHE A 1 208 ? -14.630 -1.944 -2.848 1.00 96.31 208 PHE A N 1
ATOM 1656 C CA . PHE A 1 208 ? -14.382 -2.918 -3.905 1.00 96.31 208 PHE A CA 1
ATOM 1657 C C . PHE A 1 208 ? -15.687 -3.402 -4.535 1.00 96.31 208 PHE A C 1
ATOM 1659 O O . PHE A 1 208 ? -15.850 -3.256 -5.738 1.00 96.31 208 PHE A O 1
ATOM 1666 N N . VAL A 1 209 ? -16.643 -3.874 -3.729 1.00 96.69 209 VAL A N 1
ATOM 1667 C CA . VAL A 1 209 ? -17.958 -4.328 -4.217 1.00 96.69 209 VAL A CA 1
ATOM 1668 C C . VAL A 1 209 ? -18.709 -3.218 -4.957 1.00 96.69 209 VAL A C 1
ATOM 1670 O O . VAL A 1 209 ? -19.341 -3.489 -5.967 1.00 96.69 209 VAL A O 1
ATOM 1673 N N . LEU A 1 210 ? -18.641 -1.971 -4.479 1.00 97.00 210 LEU A N 1
ATOM 1674 C CA . LEU A 1 210 ? -19.342 -0.843 -5.104 1.00 97.00 210 LEU A CA 1
ATOM 1675 C C . LEU A 1 210 ? -18.745 -0.408 -6.446 1.00 97.00 210 LEU A C 1
ATOM 1677 O O . LEU A 1 210 ? -19.467 0.167 -7.254 1.00 97.00 210 LEU A O 1
ATOM 1681 N N . ILE A 1 211 ? -17.443 -0.607 -6.661 1.00 97.19 211 ILE A N 1
ATOM 1682 C CA . ILE A 1 211 ? -16.773 -0.198 -7.905 1.00 97.19 211 ILE A CA 1
ATOM 1683 C C . ILE A 1 211 ? -16.553 -1.356 -8.869 1.00 97.19 211 ILE A C 1
ATOM 1685 O O . ILE A 1 211 ? -16.160 -1.092 -10.001 1.00 97.19 211 ILE A O 1
ATOM 1689 N N . HIS A 1 212 ? -16.730 -2.602 -8.427 1.00 97.19 212 HIS A N 1
ATOM 1690 C CA . HIS A 1 212 ? -16.413 -3.773 -9.229 1.00 97.19 212 HIS A CA 1
ATOM 1691 C C . HIS A 1 212 ? -17.241 -3.811 -10.507 1.00 97.19 212 HIS A C 1
ATOM 1693 O O . HIS A 1 212 ? -18.467 -3.742 -10.470 1.00 97.19 212 HIS A O 1
ATOM 1699 N N . SER A 1 213 ? -16.539 -3.900 -11.632 1.00 96.31 213 SER A N 1
ATOM 1700 C CA . SER A 1 213 ? -17.119 -4.062 -12.955 1.00 96.31 213 SER A CA 1
ATOM 1701 C C . SER A 1 213 ? -16.150 -4.856 -13.825 1.00 96.31 213 SER A C 1
ATOM 1703 O O . SER A 1 213 ? -14.929 -4.803 -13.613 1.00 96.31 213 SER A O 1
ATOM 1705 N N . ASP A 1 214 ? -16.684 -5.577 -14.805 1.00 96.69 214 ASP A N 1
ATOM 1706 C CA . ASP A 1 214 ? -15.883 -6.426 -15.687 1.00 96.69 214 ASP A CA 1
ATOM 1707 C C . ASP A 1 214 ? -14.864 -5.597 -16.491 1.00 96.69 214 ASP A C 1
ATOM 1709 O O . ASP A 1 214 ? -13.733 -6.029 -16.715 1.00 96.69 214 ASP A O 1
ATOM 1713 N N . GLU A 1 215 ? -15.195 -4.355 -16.855 1.00 96.31 215 GLU A N 1
ATOM 1714 C CA . GLU A 1 215 ? -14.279 -3.454 -17.565 1.00 96.31 215 GLU A CA 1
ATOM 1715 C C . GLU A 1 215 ? -13.073 -3.055 -16.713 1.00 96.31 215 GLU A C 1
ATOM 1717 O O . GLU A 1 215 ? -11.963 -2.906 -17.231 1.00 96.31 215 GLU A O 1
ATOM 1722 N N . ARG A 1 216 ? -13.255 -2.896 -15.396 1.00 97.12 216 ARG A N 1
ATOM 1723 C CA . ARG A 1 216 ? -12.127 -2.641 -14.492 1.00 97.12 216 ARG A CA 1
ATOM 1724 C C . ARG A 1 216 ? -11.247 -3.871 -14.343 1.00 97.12 216 ARG A C 1
ATOM 1726 O O . ARG A 1 216 ? -10.035 -3.715 -14.210 1.00 97.12 216 ARG A O 1
ATOM 1733 N N . LEU A 1 217 ? -11.835 -5.068 -14.374 1.00 97.31 217 LEU A N 1
ATOM 1734 C CA . LEU A 1 217 ? -11.077 -6.316 -14.343 1.00 97.31 217 LEU A CA 1
ATOM 1735 C C . LEU A 1 217 ? -10.210 -6.457 -15.601 1.00 97.31 217 LEU A C 1
ATOM 1737 O O . LEU A 1 217 ? -9.023 -6.746 -15.478 1.00 97.31 217 LEU A O 1
ATOM 1741 N N . ILE A 1 218 ? -10.750 -6.127 -16.782 1.00 97.06 218 ILE A N 1
ATOM 1742 C CA . ILE A 1 218 ? -9.952 -5.999 -18.013 1.00 97.06 218 ILE A CA 1
ATOM 1743 C C . ILE A 1 218 ? -8.813 -4.997 -17.802 1.00 97.06 218 ILE A C 1
ATOM 1745 O O . ILE A 1 218 ? -7.655 -5.328 -18.061 1.00 97.06 218 ILE A O 1
ATOM 1749 N N . CYS A 1 219 ? -9.106 -3.804 -17.272 1.00 97.88 219 CYS A N 1
ATOM 1750 C CA . CYS A 1 219 ? -8.066 -2.807 -17.020 1.00 97.88 219 CYS A CA 1
ATOM 1751 C C . CYS A 1 219 ? -6.957 -3.319 -16.091 1.00 97.88 219 CYS A C 1
ATOM 1753 O O . CYS A 1 219 ? -5.782 -3.058 -16.339 1.00 97.88 219 CYS A O 1
ATOM 1755 N N . MET A 1 220 ? -7.315 -4.063 -15.043 1.00 97.81 220 MET A N 1
ATOM 1756 C CA . MET A 1 220 ? -6.365 -4.668 -14.109 1.00 97.81 220 MET A CA 1
ATOM 1757 C C . MET A 1 220 ? -5.461 -5.690 -14.801 1.00 97.81 220 MET A C 1
ATOM 1759 O O . MET A 1 220 ? -4.237 -5.610 -14.685 1.00 97.81 220 MET A O 1
ATOM 1763 N N . SER A 1 221 ? -6.057 -6.635 -15.530 1.00 98.06 221 SER A N 1
ATOM 1764 C CA . SER A 1 221 ? -5.335 -7.724 -16.188 1.00 98.06 221 SER A CA 1
ATOM 1765 C C . SER A 1 221 ? -4.393 -7.213 -17.276 1.00 98.06 221 SER A C 1
ATOM 1767 O O . SER A 1 221 ? -3.229 -7.611 -17.311 1.00 98.06 221 SER A O 1
ATOM 1769 N N . TYR A 1 222 ? -4.854 -6.296 -18.131 1.00 98.19 222 TYR A N 1
ATOM 1770 C CA . TYR A 1 222 ? -4.038 -5.792 -19.238 1.00 98.19 222 TYR A CA 1
ATOM 1771 C C . TYR A 1 222 ? -3.031 -4.720 -18.812 1.00 98.19 222 TYR A C 1
ATOM 1773 O O . TYR A 1 222 ? -1.955 -4.646 -19.403 1.00 98.19 222 TYR A O 1
ATOM 1781 N N . ALA A 1 223 ? -3.287 -3.965 -17.736 1.00 98.25 223 ALA A N 1
ATOM 1782 C CA . ALA A 1 223 ? -2.236 -3.164 -17.107 1.00 98.25 223 ALA A CA 1
ATOM 1783 C C . ALA A 1 223 ? -1.115 -4.061 -16.560 1.00 98.25 223 ALA A C 1
ATOM 1785 O O . ALA A 1 223 ? 0.055 -3.804 -16.832 1.00 98.25 223 ALA A O 1
ATOM 1786 N N . ALA A 1 224 ? -1.455 -5.141 -15.845 1.00 98.38 224 ALA A N 1
ATOM 1787 C CA . ALA A 1 224 ? -0.470 -6.091 -15.328 1.00 98.38 224 ALA A CA 1
ATOM 1788 C C . ALA A 1 224 ? 0.315 -6.789 -16.456 1.00 98.38 224 ALA A C 1
ATOM 1790 O O . ALA A 1 224 ? 1.535 -6.915 -16.361 1.00 98.38 224 ALA A O 1
ATOM 1791 N N . ALA A 1 225 ? -0.349 -7.178 -17.550 1.00 98.25 225 ALA A N 1
ATOM 1792 C CA . ALA A 1 225 ? 0.318 -7.717 -18.736 1.00 98.25 225 ALA A CA 1
ATOM 1793 C C . ALA A 1 225 ? 1.261 -6.690 -19.389 1.00 98.25 225 ALA A C 1
ATOM 1795 O O . ALA A 1 225 ? 2.377 -7.036 -19.771 1.00 98.25 225 ALA A O 1
ATOM 1796 N N . GLY A 1 226 ? 0.849 -5.418 -19.458 1.00 98.25 226 GLY A N 1
ATOM 1797 C CA . GLY A 1 226 ? 1.698 -4.317 -19.915 1.00 98.25 226 GLY A CA 1
ATOM 1798 C C . GLY A 1 226 ? 2.959 -4.153 -19.063 1.00 98.25 226 GLY A C 1
ATOM 1799 O O . GLY A 1 226 ? 4.046 -3.989 -19.617 1.00 98.25 226 GLY A O 1
ATOM 1800 N N . VAL A 1 227 ? 2.847 -4.279 -17.732 1.00 98.44 227 VAL A N 1
ATOM 1801 C CA . VAL A 1 227 ? 4.018 -4.286 -16.835 1.00 98.44 227 VAL A CA 1
ATOM 1802 C C . VAL A 1 227 ? 4.934 -5.465 -17.135 1.00 98.44 227 VAL A C 1
ATOM 1804 O O . VAL A 1 227 ? 6.131 -5.267 -17.315 1.00 98.44 227 VAL A O 1
ATOM 1807 N N . LEU A 1 228 ? 4.383 -6.676 -17.220 1.00 98.25 228 LEU A N 1
ATOM 1808 C CA . LEU A 1 228 ? 5.161 -7.887 -17.479 1.00 98.25 228 LEU A CA 1
ATOM 1809 C C . LEU A 1 228 ? 5.961 -7.774 -18.785 1.00 98.25 228 LEU A C 1
ATOM 1811 O O . LEU A 1 228 ? 7.167 -8.013 -18.802 1.00 98.25 228 LEU A O 1
ATOM 1815 N N . ILE A 1 229 ? 5.298 -7.361 -19.867 1.00 98.00 229 ILE A N 1
ATOM 1816 C CA . ILE A 1 229 ? 5.919 -7.253 -21.190 1.00 98.00 229 ILE A CA 1
ATOM 1817 C C . ILE A 1 229 ? 6.952 -6.122 -21.214 1.00 98.00 229 ILE A C 1
ATOM 1819 O O . ILE A 1 229 ? 8.076 -6.335 -21.664 1.00 98.00 229 ILE A O 1
ATOM 1823 N N . GLY A 1 230 ? 6.621 -4.943 -20.679 1.00 97.69 230 GLY A N 1
ATOM 18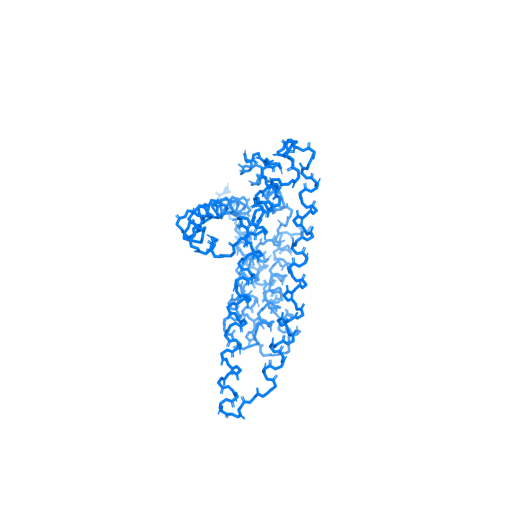24 C CA . GLY A 1 230 ? 7.565 -3.824 -20.620 1.00 97.69 230 GLY A CA 1
ATOM 1825 C C . GLY A 1 230 ? 8.803 -4.126 -19.765 1.00 97.69 230 GLY A C 1
ATOM 1826 O O . GLY A 1 230 ? 9.886 -3.636 -20.073 1.00 97.69 230 GLY A O 1
ATOM 1827 N N . TYR A 1 231 ? 8.675 -4.961 -18.728 1.00 97.50 231 TYR A N 1
ATOM 1828 C CA . TYR A 1 231 ? 9.780 -5.307 -17.832 1.00 97.50 231 TYR A CA 1
ATOM 1829 C C . TYR A 1 231 ? 10.779 -6.282 -18.474 1.00 97.50 231 TYR A C 1
ATOM 1831 O O . TYR A 1 231 ? 11.990 -6.096 -18.324 1.00 97.50 231 TYR A O 1
ATOM 1839 N N . ILE A 1 232 ? 10.272 -7.287 -19.205 1.00 97.50 232 ILE A N 1
ATOM 1840 C CA . ILE A 1 232 ? 11.074 -8.344 -19.852 1.00 97.50 232 ILE A CA 1
ATOM 1841 C C . ILE A 1 232 ? 11.826 -7.825 -21.084 1.00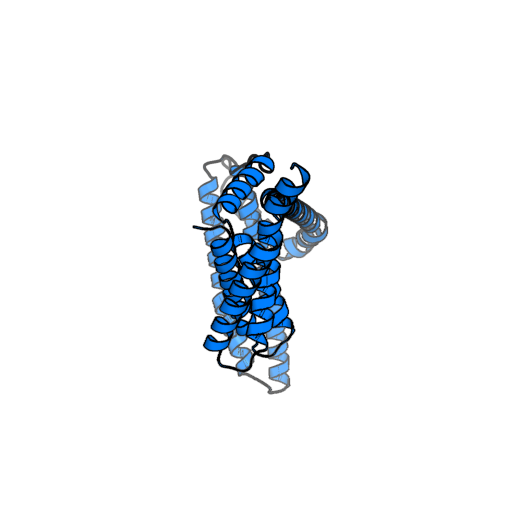 97.50 232 ILE A C 1
ATOM 1843 O O . ILE A 1 232 ? 12.897 -8.337 -21.409 1.00 97.50 232 ILE A O 1
ATOM 1847 N N . ILE A 1 233 ? 11.286 -6.823 -21.784 1.00 97.06 233 ILE A N 1
ATOM 1848 C CA . ILE A 1 233 ? 11.908 -6.331 -23.014 1.00 97.06 233 ILE A CA 1
ATOM 1849 C C . ILE A 1 233 ? 13.274 -5.693 -22.712 1.00 97.06 233 ILE A C 1
ATOM 1851 O O . ILE A 1 233 ? 13.366 -4.806 -21.857 1.00 97.06 233 ILE A O 1
ATOM 1855 N N . PRO A 1 234 ? 14.345 -6.104 -23.419 1.00 95.56 234 PRO A N 1
ATOM 1856 C CA . PRO A 1 234 ? 15.644 -5.462 -23.289 1.00 95.56 234 PRO A CA 1
ATOM 1857 C C . PRO A 1 234 ? 15.572 -4.022 -23.811 1.00 95.56 234 PRO A C 1
ATOM 1859 O O . PRO A 1 234 ? 15.031 -3.756 -24.883 1.00 95.56 234 PRO A O 1
ATOM 1862 N N . GLY A 1 235 ? 16.120 -3.076 -23.050 1.00 94.69 235 GLY A N 1
ATOM 1863 C CA . GLY A 1 235 ? 16.116 -1.659 -23.408 1.00 94.69 235 GLY A CA 1
ATOM 1864 C C . GLY A 1 235 ? 16.275 -0.741 -22.199 1.00 94.69 235 GLY A C 1
ATOM 1865 O O . GLY A 1 235 ? 16.205 -1.185 -21.053 1.00 94.69 235 GLY A O 1
ATOM 1866 N N . GLY A 1 236 ? 16.482 0.552 -22.455 1.00 96.00 236 GLY A N 1
ATOM 1867 C CA . GLY A 1 236 ? 16.515 1.568 -21.400 1.00 96.00 236 GLY A CA 1
ATOM 1868 C C . GLY A 1 236 ? 15.144 1.775 -20.744 1.00 96.00 236 GLY A C 1
ATOM 1869 O O . GLY A 1 236 ? 14.106 1.489 -21.346 1.00 96.00 236 GLY A O 1
ATOM 1870 N N . SER A 1 237 ? 15.125 2.326 -19.528 1.00 95.94 237 SER A N 1
ATOM 1871 C CA . SER A 1 237 ? 13.906 2.490 -18.716 1.00 95.94 237 SER A CA 1
ATOM 1872 C C . SER A 1 237 ? 12.792 3.255 -19.443 1.00 95.94 237 SER A C 1
ATOM 1874 O O . SER A 1 237 ? 11.626 2.885 -19.343 1.0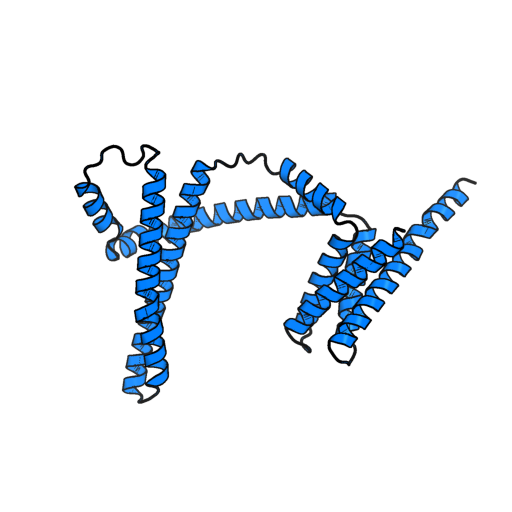0 95.94 237 SER A O 1
ATOM 1876 N N . ALA A 1 238 ? 13.138 4.271 -20.243 1.00 97.25 238 ALA A N 1
ATOM 1877 C CA . ALA A 1 238 ? 12.170 5.022 -21.046 1.00 97.25 238 ALA A CA 1
ATOM 1878 C C . ALA A 1 238 ? 11.477 4.153 -22.112 1.00 97.25 238 ALA A C 1
ATOM 1880 O O . ALA A 1 238 ? 10.261 4.234 -22.282 1.00 97.25 238 ALA A O 1
ATOM 1881 N N . LEU A 1 239 ? 12.235 3.285 -22.793 1.00 97.38 239 LEU A N 1
ATOM 1882 C CA . LEU A 1 239 ? 11.695 2.373 -23.800 1.00 97.38 239 LEU A CA 1
ATOM 1883 C C . LEU A 1 239 ? 10.796 1.314 -23.151 1.00 97.38 239 LEU A C 1
ATOM 1885 O O . LEU A 1 239 ? 9.692 1.078 -23.637 1.00 97.38 239 LEU A O 1
ATOM 1889 N N . LYS A 1 240 ? 11.225 0.740 -22.018 1.00 97.50 240 LYS A N 1
ATOM 1890 C CA . LYS A 1 240 ? 10.423 -0.213 -21.232 1.00 97.50 240 LYS A CA 1
ATOM 1891 C C . LYS A 1 240 ? 9.067 0.377 -20.833 1.00 97.50 240 LYS A C 1
ATOM 1893 O O . LYS A 1 240 ? 8.033 -0.256 -21.045 1.00 97.50 240 LYS A O 1
ATOM 1898 N N . LEU A 1 241 ? 9.066 1.610 -20.313 1.00 97.31 241 LEU A N 1
ATOM 1899 C CA . LEU A 1 241 ? 7.850 2.340 -19.935 1.00 97.31 241 LEU A CA 1
ATOM 1900 C C . LEU A 1 241 ? 6.920 2.563 -21.126 1.00 97.31 241 LEU A C 1
ATOM 1902 O O . LEU A 1 241 ? 5.726 2.279 -21.033 1.00 97.31 241 LEU A O 1
ATOM 1906 N N . PHE A 1 242 ? 7.467 3.045 -22.244 1.00 98.19 242 PHE A N 1
ATOM 1907 C CA . PHE A 1 242 ? 6.692 3.292 -23.454 1.00 98.19 242 PHE A CA 1
ATOM 1908 C C . PHE A 1 242 ? 6.058 2.005 -23.991 1.00 98.19 242 PHE A C 1
ATOM 1910 O O . PHE A 1 242 ? 4.850 1.972 -24.231 1.00 98.19 242 PHE A O 1
ATOM 1917 N N . ILE A 1 243 ? 6.839 0.928 -24.122 1.00 98.06 243 ILE A N 1
ATOM 1918 C CA . ILE A 1 243 ? 6.329 -0.340 -24.648 1.00 98.06 243 ILE A CA 1
ATOM 1919 C C . ILE A 1 243 ? 5.269 -0.924 -23.716 1.00 98.06 243 ILE A C 1
ATOM 1921 O O . ILE A 1 243 ? 4.199 -1.304 -24.187 1.00 98.06 243 ILE A O 1
ATOM 1925 N N . GLY A 1 244 ? 5.508 -0.944 -22.404 1.00 97.69 244 GLY A N 1
ATOM 1926 C CA . GLY A 1 244 ? 4.513 -1.445 -21.458 1.00 97.69 244 GLY A CA 1
ATOM 1927 C C . GLY A 1 244 ? 3.200 -0.662 -21.497 1.00 97.69 244 GLY A C 1
ATOM 1928 O O . GLY A 1 244 ? 2.125 -1.264 -21.473 1.00 97.69 244 GLY A O 1
ATOM 1929 N N . ALA A 1 245 ? 3.273 0.666 -21.636 1.00 98.25 245 ALA A N 1
ATOM 1930 C CA . ALA A 1 245 ? 2.101 1.526 -21.782 1.00 98.25 245 ALA A CA 1
ATOM 1931 C C . ALA A 1 245 ? 1.311 1.217 -23.061 1.00 98.25 245 ALA A C 1
ATOM 1933 O O . ALA A 1 245 ? 0.091 1.044 -23.009 1.00 98.25 245 ALA A O 1
ATOM 1934 N N . VAL A 1 246 ? 2.003 1.124 -24.202 1.00 98.25 246 VAL A N 1
ATOM 1935 C CA . VAL A 1 246 ? 1.390 0.841 -25.508 1.00 98.25 246 VAL A CA 1
ATOM 1936 C C . VAL A 1 246 ? 0.775 -0.554 -25.522 1.00 98.25 246 VAL A C 1
ATOM 1938 O O . VAL A 1 246 ? -0.383 -0.703 -25.905 1.00 98.25 246 VAL A O 1
ATOM 1941 N N . VAL A 1 247 ? 1.512 -1.565 -25.059 1.00 98.12 247 VAL A N 1
ATOM 1942 C CA . VAL A 1 247 ? 1.040 -2.952 -25.016 1.00 98.12 247 VAL A CA 1
ATOM 1943 C C . VAL A 1 247 ? -0.164 -3.079 -24.090 1.00 98.12 247 VAL A C 1
ATOM 1945 O O . VAL A 1 247 ? -1.197 -3.590 -24.520 1.00 98.12 247 VAL A O 1
ATOM 1948 N N . GLY A 1 248 ? -0.085 -2.567 -22.858 1.00 97.69 248 GLY A N 1
ATOM 1949 C CA . GLY A 1 248 ? -1.211 -2.602 -21.921 1.00 97.69 248 GLY A CA 1
ATOM 1950 C C . GLY A 1 248 ? -2.437 -1.860 -22.460 1.00 97.69 248 GLY A C 1
ATOM 1951 O O . GLY A 1 248 ? -3.551 -2.380 -22.414 1.00 97.69 248 GLY A O 1
ATOM 1952 N N . GLY A 1 249 ? -2.237 -0.674 -23.042 1.00 98.00 249 GLY A N 1
ATOM 1953 C CA . GLY A 1 249 ? -3.299 0.123 -23.653 1.00 98.00 249 GLY A CA 1
ATOM 1954 C C . GLY A 1 249 ? -3.989 -0.583 -24.822 1.00 98.00 249 GLY A C 1
ATOM 1955 O O . GLY A 1 249 ? -5.214 -0.724 -24.817 1.00 98.00 249 GLY A O 1
ATOM 1956 N N . LEU A 1 250 ? -3.223 -1.031 -25.822 1.00 98.12 250 LEU A N 1
ATOM 1957 C CA . LEU A 1 250 ? -3.762 -1.652 -27.039 1.00 98.12 250 LEU A CA 1
ATOM 1958 C C . LEU A 1 250 ? -4.446 -2.989 -26.750 1.00 98.12 250 LEU A C 1
ATOM 1960 O O . LEU A 1 250 ? -5.534 -3.241 -27.268 1.00 98.12 250 LEU A O 1
ATOM 1964 N N . THR A 1 251 ? -3.840 -3.830 -25.909 1.00 97.50 251 THR A N 1
ATOM 1965 C CA . THR A 1 251 ? -4.427 -5.129 -25.546 1.00 97.50 251 THR A CA 1
ATOM 1966 C C . THR A 1 251 ? -5.709 -4.957 -24.731 1.00 97.50 251 THR A C 1
ATOM 1968 O O . THR A 1 251 ? -6.709 -5.600 -25.047 1.00 97.50 251 THR A O 1
ATOM 1971 N N . GLY A 1 252 ? -5.738 -4.021 -23.775 1.00 97.06 252 GLY A N 1
ATOM 1972 C CA . GLY A 1 252 ? -6.953 -3.679 -23.032 1.00 97.06 252 GLY A CA 1
ATOM 1973 C C . GLY A 1 252 ? -8.064 -3.120 -23.928 1.00 97.06 252 GLY A C 1
ATOM 1974 O O . GLY A 1 252 ? -9.217 -3.540 -23.822 1.00 97.06 252 GLY A O 1
ATOM 1975 N N . PHE A 1 253 ? -7.723 -2.218 -24.855 1.00 97.62 253 PHE A N 1
ATOM 1976 C CA . PHE A 1 253 ? -8.662 -1.684 -25.850 1.00 97.62 253 PHE A CA 1
ATOM 1977 C C . PHE A 1 253 ? -9.262 -2.792 -26.727 1.00 97.62 253 PHE A C 1
ATOM 1979 O O . PHE A 1 253 ? -10.484 -2.880 -26.863 1.00 97.62 253 PHE A O 1
ATOM 1986 N N . GLY A 1 254 ? -8.409 -3.647 -27.299 1.00 97.00 254 GLY A N 1
ATOM 1987 C CA . GLY A 1 254 ? -8.830 -4.735 -28.180 1.00 97.00 254 GLY A CA 1
ATOM 1988 C C . GLY A 1 254 ? -9.709 -5.756 -27.461 1.00 97.00 254 GLY A C 1
ATOM 1989 O O . GLY A 1 254 ? -10.763 -6.128 -27.975 1.00 97.00 254 GLY A O 1
ATOM 1990 N N . ALA A 1 255 ? -9.334 -6.150 -26.243 1.00 96.31 255 ALA A N 1
ATOM 1991 C CA . ALA A 1 255 ? -10.124 -7.069 -25.429 1.00 96.31 255 ALA A CA 1
ATOM 1992 C C . ALA A 1 255 ? -11.511 -6.509 -25.095 1.00 96.31 255 ALA A C 1
ATOM 1994 O O . ALA A 1 255 ? -12.506 -7.226 -25.189 1.00 96.31 255 ALA A O 1
ATOM 1995 N N . TYR A 1 256 ? -11.596 -5.217 -24.766 1.00 95.81 256 TYR A N 1
ATOM 1996 C CA . TYR A 1 256 ? -12.874 -4.560 -24.511 1.00 95.81 256 TYR A CA 1
ATOM 1997 C C . TYR A 1 256 ? -13.782 -4.555 -25.752 1.00 95.81 256 TYR A C 1
ATOM 1999 O O . TYR A 1 256 ? -14.953 -4.929 -25.658 1.00 95.81 256 TYR A O 1
ATOM 2007 N N . GLU A 1 257 ? -13.259 -4.164 -26.921 1.00 95.38 257 GLU A N 1
ATOM 2008 C CA . GLU A 1 257 ? -14.040 -4.153 -28.169 1.00 95.38 257 GLU A CA 1
ATOM 2009 C C . GLU A 1 257 ? -14.496 -5.571 -28.560 1.00 95.38 257 GLU A C 1
ATOM 2011 O O . GLU A 1 257 ? -15.635 -5.744 -28.990 1.00 95.38 257 GLU A O 1
ATOM 2016 N N . LEU A 1 258 ? -13.659 -6.595 -28.359 1.00 94.62 258 LEU A N 1
ATOM 2017 C CA . LEU A 1 258 ? -14.014 -7.986 -28.660 1.00 94.62 258 LEU A CA 1
ATOM 2018 C C . LEU A 1 258 ? -15.097 -8.547 -27.727 1.00 94.62 258 LEU A C 1
ATOM 2020 O O . LEU A 1 258 ? -16.005 -9.226 -28.206 1.00 94.62 258 LEU A O 1
ATOM 2024 N N . LEU A 1 259 ? -15.015 -8.273 -26.421 1.00 93.56 259 LEU A N 1
ATOM 2025 C CA . LEU A 1 259 ? -15.886 -8.890 -25.412 1.00 93.56 259 LEU A CA 1
ATOM 2026 C C . LEU A 1 259 ? -17.228 -8.172 -25.227 1.00 93.56 259 LEU A C 1
ATOM 2028 O O . LEU A 1 259 ? -18.239 -8.828 -24.969 1.00 93.56 259 LEU A O 1
ATOM 2032 N N . PHE A 1 260 ? -17.261 -6.841 -25.340 1.00 89.38 260 PHE A N 1
ATOM 2033 C CA . PHE A 1 260 ? -18.454 -6.060 -24.983 1.00 89.38 260 PHE A CA 1
ATOM 2034 C C . PHE A 1 260 ? -19.229 -5.505 -26.170 1.00 89.38 260 PHE A C 1
ATOM 2036 O O . PHE A 1 260 ? -20.434 -5.293 -26.052 1.00 89.38 260 PHE A O 1
ATOM 2043 N N . LYS A 1 261 ? -18.588 -5.286 -27.321 1.00 83.25 261 LYS A N 1
ATOM 2044 C CA . LYS A 1 261 ? -19.281 -4.708 -28.481 1.00 83.25 261 LYS A CA 1
ATOM 2045 C C . LYS A 1 261 ? -20.104 -5.727 -29.264 1.00 83.25 261 LYS A C 1
ATOM 2047 O O . LYS A 1 261 ? -21.114 -5.352 -29.843 1.00 83.25 261 LYS A O 1
ATOM 2052 N N . LYS A 1 262 ? -19.711 -7.005 -29.243 1.00 79.81 262 LYS A N 1
ATOM 2053 C CA . LYS A 1 262 ? -20.415 -8.079 -29.966 1.00 79.81 262 LYS A CA 1
ATOM 2054 C C . LYS A 1 262 ? -21.734 -8.502 -29.308 1.00 79.81 262 LYS A C 1
ATOM 2056 O O . LYS A 1 262 ? -22.711 -8.744 -30.006 1.00 79.81 262 LYS A O 1
ATOM 2061 N N . LYS A 1 263 ? -21.804 -8.502 -27.972 1.00 78.00 263 LYS A N 1
ATOM 2062 C CA . LYS A 1 263 ? -23.002 -8.907 -27.207 1.00 78.00 263 LYS A CA 1
ATOM 2063 C C . LYS A 1 263 ? -24.312 -8.208 -27.622 1.00 78.00 263 LYS A C 1
ATOM 2065 O O . LYS A 1 263 ? -25.307 -8.904 -27.797 1.00 78.00 263 LYS A O 1
ATOM 2070 N N . PRO A 1 264 ? -24.372 -6.872 -27.791 1.00 75.44 264 PRO A N 1
ATOM 2071 C CA . PRO A 1 264 ? -25.621 -6.210 -28.171 1.00 75.44 264 PRO A CA 1
ATOM 2072 C C . PRO A 1 264 ? -26.079 -6.516 -29.605 1.00 75.44 264 PRO A C 1
ATOM 2074 O O . PRO A 1 264 ? -27.269 -6.409 -29.886 1.00 75.44 264 PRO A O 1
ATOM 2077 N N . GLU A 1 265 ? -25.176 -6.890 -30.516 1.00 79.25 265 GLU A N 1
ATOM 2078 C CA . GLU A 1 265 ? -25.554 -7.290 -31.880 1.00 79.25 265 GLU A CA 1
ATOM 2079 C C . GLU A 1 265 ? -26.128 -8.710 -31.913 1.00 79.25 265 GLU A C 1
ATOM 2081 O O . GLU A 1 265 ? -27.066 -8.978 -32.660 1.00 79.25 265 GLU A O 1
ATOM 2086 N N . GLU A 1 266 ? -25.605 -9.606 -31.076 1.00 80.94 266 GLU A N 1
ATOM 2087 C CA . GLU A 1 266 ? -26.115 -10.973 -30.933 1.00 80.94 266 GLU A CA 1
ATOM 2088 C C . GLU A 1 266 ? -27.483 -11.006 -30.243 1.00 80.94 266 GLU A C 1
ATOM 2090 O O . GLU A 1 266 ? -28.376 -11.703 -30.717 1.00 80.94 266 GLU A O 1
ATOM 2095 N N . ALA A 1 267 ? -27.690 -10.197 -29.198 1.00 81.75 267 ALA A N 1
ATOM 2096 C CA . ALA A 1 267 ? -28.991 -10.087 -28.531 1.00 81.75 267 ALA A CA 1
ATOM 2097 C C . ALA A 1 267 ? -30.093 -9.620 -29.500 1.00 81.75 267 ALA A C 1
ATOM 2099 O O . ALA A 1 267 ? -31.160 -10.222 -29.565 1.00 81.75 267 ALA A O 1
ATOM 2100 N N . LYS A 1 268 ? -29.800 -8.623 -30.347 1.00 84.75 268 LYS A N 1
ATOM 2101 C CA . LYS A 1 268 ? -30.743 -8.150 -31.375 1.00 84.75 268 LYS A CA 1
ATOM 2102 C C . LYS A 1 268 ? -31.071 -9.197 -32.441 1.00 84.75 268 LYS A C 1
ATOM 2104 O O . LYS A 1 268 ? -32.144 -9.133 -33.020 1.00 84.75 268 LYS A O 1
ATOM 2109 N N . LYS A 1 269 ? -30.159 -10.135 -32.721 1.00 84.25 269 LYS A N 1
ATOM 2110 C CA . LYS A 1 269 ? -30.404 -11.249 -33.654 1.00 84.25 269 LYS A CA 1
ATOM 2111 C C . LYS A 1 269 ? -31.217 -12.385 -33.037 1.00 84.25 269 LYS A C 1
ATOM 2113 O O . LYS A 1 269 ? -31.753 -13.183 -33.784 1.00 84.25 269 LYS A O 1
ATOM 2118 N N . GLN A 1 270 ? -31.259 -12.496 -31.710 1.00 83.62 270 GLN A N 1
ATOM 2119 C CA . GLN A 1 270 ? -32.090 -13.489 -31.018 1.00 83.62 270 GLN A CA 1
ATOM 2120 C C . GLN A 1 270 ? -33.534 -13.008 -30.828 1.00 83.62 270 GLN A C 1
ATOM 2122 O O . GLN A 1 270 ? -34.426 -13.827 -30.636 1.00 83.62 270 GLN A O 1
ATOM 2127 N N . GLU A 1 271 ? -33.758 -11.694 -30.873 1.00 85.00 271 GLU A N 1
ATOM 2128 C CA . GLU A 1 271 ? -35.084 -11.071 -30.779 1.00 85.00 271 GLU A CA 1
ATOM 2129 C C . GLU A 1 271 ? -35.776 -10.874 -32.143 1.00 85.00 271 GLU A C 1
ATOM 2131 O O . GLU A 1 271 ? -36.962 -10.544 -32.168 1.00 85.00 271 GLU A O 1
ATOM 2136 N N . ALA A 1 272 ? -35.053 -11.049 -33.255 1.00 80.44 272 ALA A N 1
ATOM 2137 C CA . ALA A 1 272 ? -35.542 -10.898 -34.629 1.00 80.44 272 ALA A CA 1
ATOM 2138 C C . ALA A 1 272 ? -35.770 -12.260 -35.293 1.00 80.44 272 ALA A C 1
ATOM 2140 O O . ALA A 1 272 ? -36.779 -12.383 -36.022 1.00 80.44 272 ALA A O 1
#

pLDDT: mean 81.95, std 14.86, range [46.69, 98.44]

Secondary structure (DSSP, 8-state):
--HHHHHHHHHHHHHHHHHHHHHHH-SS-HHHHHHHHHHHHHHHHHHTTHHHHHHHHHHHHHHHTT----HHHHHHHHHHHHHHHHHHHHHHHHHHHHHHHHHHHHHHHTT--HHHHHHHHHHHHHHHHHHHHHHHHHHHHHHHHHTTSGGG-S--HHHHHHHHHHHH-HHHIIIIIHHHIIIIIHHHHHHHHHHHHHHHHHHHHHHHHHH--HHHHHHHHHHHHHHHHHHHS-S-HHHHHHHHHHHHHHHHHHHHHHHHSSHHHHHHHH--

Radius of gyration: 28.8 Å; chains: 1; bounding box: 78×37×80 Å

Foldseek 3Di:
DDLLLLLLQLLLQLLLQLLVQLVVVPLPDPVSLVSSLQSSLVSSLCSSDVVLLVVLLVVLCVVLPVPPPPVVVVLVVVLVVLVVVLVVVLVVLVVLVVVLVVVVVVCVVVVHDPPVNVVSVVCSVPVVVVSVVVNVVVVVVSVVVCVVPCPPPPDPVVVVVVVCCVVPVVVCCVPPVVVCCVPPVVVVVVVVVVVVVVSVVSSVVSSCVSSDDVLSSLSSNLSSVLSVQLSPDDDDSVSSSVSSSNRSSVSSSVVCCVPPVVVVVVVVVVVD

Sequence (272 aa):
MKTSFKVFLACAFGAIIGLIAALSISDSSFFACLIGMALGGLFGYLAYDFKQVKAAVKAAWKQIISFKFNKENWRGRFLELLACHNMVLSMIIGIWILFAAILLIIGAITNTAPKIASLTITVFVVFYPLGFVFTSIFMILAQQKTEGSSFFGKAEHQDISREFIKRFNPFRFYILSFPKLFTKWIPRAAVKVAKFFAIIFKFVKKVFVLIHSDERLICMSYAAAGVLIGYIIPGGSALKLFIGAVVGGLTGFGAYELLFKKKPEEAKKQEA